Protein AF-A0A2K3LT61-F1 (afdb_monomer)

pLDDT: mean 87.99, std 15.39, range [40.56, 98.75]

InterPro domains:
  IPR016024 Armadillo-type fold [SSF48371] (58-199)
  IPR055444 ECM29, ARM-like repeats domain [PF23702] (76-204)

Organism: Trifolium pratense (NCBI:txid57577)

Structure (mmCIF, N/CA/C/O backbone):
data_AF-A0A2K3LT61-F1
#
_entry.id   AF-A0A2K3LT61-F1
#
loop_
_atom_site.group_PDB
_atom_site.id
_atom_site.type_symbol
_atom_site.label_atom_id
_atom_site.label_alt_id
_atom_site.label_comp_id
_atom_site.label_asym_id
_atom_site.label_entity_id
_atom_site.label_seq_id
_atom_site.pdbx_PDB_ins_code
_atom_site.Cartn_x
_atom_site.Cartn_y
_atom_site.Cartn_z
_atom_site.occupancy
_atom_site.B_iso_or_equiv
_atom_site.auth_seq_id
_atom_site.auth_comp_id
_atom_site.auth_asym_id
_atom_site.auth_atom_id
_atom_site.pdbx_PDB_model_num
ATOM 1 N N . MET A 1 1 ? -6.945 42.338 -1.411 1.00 44.38 1 MET A N 1
ATOM 2 C CA . MET A 1 1 ? -6.435 41.664 -0.199 1.00 44.38 1 MET A CA 1
ATOM 3 C C . MET A 1 1 ? -7.646 41.280 0.636 1.00 44.38 1 MET A C 1
ATOM 5 O O . MET A 1 1 ? -8.416 42.170 0.958 1.00 44.38 1 MET A O 1
ATOM 9 N N . ALA A 1 2 ? -7.904 39.983 0.840 1.00 51.59 2 ALA A N 1
ATOM 10 C CA . ALA A 1 2 ? -9.167 39.480 1.410 1.00 51.59 2 ALA A CA 1
ATOM 11 C C . ALA A 1 2 ? -8.974 38.384 2.479 1.00 51.59 2 ALA A C 1
ATOM 13 O O . ALA A 1 2 ? -9.927 37.701 2.835 1.00 51.59 2 ALA A O 1
ATOM 14 N N . LEU A 1 3 ? -7.747 38.189 2.976 1.00 48.84 3 LEU A N 1
ATOM 15 C CA . LEU A 1 3 ? -7.416 37.091 3.897 1.00 48.84 3 LEU A CA 1
ATOM 16 C C . LEU A 1 3 ? -6.796 37.549 5.227 1.00 48.84 3 LEU A C 1
ATOM 18 O O . LEU A 1 3 ? -6.515 36.715 6.076 1.00 48.84 3 LEU A O 1
ATOM 22 N N . GLU A 1 4 ? -6.656 38.854 5.469 1.00 50.59 4 GLU A N 1
ATOM 23 C CA . GLU A 1 4 ? -6.117 39.386 6.737 1.00 50.59 4 GLU A CA 1
ATOM 24 C C . GLU A 1 4 ? -7.094 39.265 7.928 1.00 50.59 4 GLU A C 1
ATOM 26 O O . GLU A 1 4 ? -6.711 39.528 9.062 1.00 50.59 4 GLU A O 1
ATOM 31 N N . GLY A 1 5 ? -8.341 38.829 7.701 1.00 44.41 5 GLY A N 1
ATOM 32 C CA . GLY A 1 5 ? -9.350 38.620 8.753 1.00 44.41 5 GLY A CA 1
ATOM 33 C C . GLY A 1 5 ? -9.437 37.195 9.313 1.00 44.41 5 GLY A C 1
ATOM 34 O O . GLY A 1 5 ? -10.150 36.968 10.288 1.00 44.41 5 GLY A O 1
ATOM 35 N N . LEU A 1 6 ? -8.738 36.224 8.719 1.00 44.78 6 LEU A N 1
ATOM 36 C CA . LEU A 1 6 ? -8.686 34.852 9.224 1.00 44.78 6 LEU A CA 1
ATOM 37 C C . LEU A 1 6 ? -7.362 34.696 9.958 1.00 44.78 6 LEU A C 1
ATOM 39 O O . LEU A 1 6 ? -6.334 34.492 9.321 1.00 44.78 6 LEU A O 1
ATOM 43 N N . GLY A 1 7 ? -7.382 34.839 11.283 1.00 46.03 7 GLY A N 1
ATOM 44 C CA . GLY A 1 7 ? -6.226 34.697 12.170 1.00 46.03 7 GLY A CA 1
ATOM 45 C C . GLY A 1 7 ? -5.611 33.292 12.174 1.00 46.03 7 GLY A C 1
ATOM 46 O O . GLY A 1 7 ? -5.529 32.657 13.215 1.00 46.03 7 GLY A O 1
ATOM 47 N N . LEU A 1 8 ? -5.136 32.818 11.024 1.00 45.56 8 LEU A N 1
ATOM 48 C CA . LEU A 1 8 ? -4.237 31.681 10.863 1.00 45.56 8 LEU A CA 1
ATOM 49 C C . LEU A 1 8 ? -2.793 32.179 10.998 1.00 45.56 8 LEU A C 1
ATOM 51 O O . LEU A 1 8 ? -1.927 31.936 10.160 1.00 45.56 8 LEU A O 1
ATOM 55 N N . LEU A 1 9 ? -2.536 32.926 12.071 1.00 40.56 9 LEU A N 1
ATOM 56 C CA . LEU A 1 9 ? -1.184 33.110 12.566 1.00 40.56 9 LEU A CA 1
ATOM 57 C C . LEU A 1 9 ? -0.788 31.788 13.214 1.00 40.56 9 LEU A C 1
ATOM 59 O O . LEU A 1 9 ? -1.369 31.401 14.221 1.00 40.56 9 LEU A O 1
ATOM 63 N N . LYS A 1 10 ? 0.163 31.102 12.569 1.00 49.91 10 LYS A N 1
ATOM 64 C CA . LYS A 1 10 ? 1.055 30.075 13.124 1.00 49.91 10 LYS A CA 1
ATOM 65 C C . LYS A 1 10 ? 0.695 29.634 14.548 1.00 49.91 10 LYS A C 1
ATOM 67 O O . LYS A 1 10 ? 1.107 30.271 15.513 1.00 49.91 10 LYS A O 1
ATOM 72 N N . SER A 1 11 ? 0.045 28.483 14.672 1.00 40.94 11 SER A N 1
ATOM 73 C CA . SER A 1 11 ? 0.201 27.671 15.871 1.00 40.94 11 SER A CA 1
ATOM 74 C C . SER A 1 11 ? 0.720 26.295 15.473 1.00 40.94 11 SER A C 1
ATOM 76 O O . SER A 1 11 ? -0.043 25.348 15.308 1.00 40.94 11 SER A O 1
ATOM 78 N N . GLU A 1 12 ? 2.044 26.174 15.406 1.00 46.91 12 GLU A N 1
ATOM 79 C CA . GLU A 1 12 ? 2.739 24.951 15.835 1.00 46.91 12 GLU A CA 1
ATOM 80 C C . GLU A 1 12 ? 2.591 24.795 17.363 1.00 46.91 12 GLU A C 1
ATOM 82 O O . GLU A 1 12 ? 3.556 24.612 18.094 1.00 46.91 12 GLU A O 1
ATOM 87 N N . ASN A 1 13 ? 1.363 24.915 17.868 1.00 44.66 13 ASN A N 1
ATOM 88 C CA . ASN A 1 13 ? 1.050 24.540 19.229 1.00 44.66 13 ASN A CA 1
ATOM 89 C C . ASN A 1 13 ? 0.635 23.079 19.141 1.00 44.66 13 ASN A C 1
ATOM 91 O O . ASN A 1 13 ? -0.440 22.768 18.624 1.00 44.66 13 ASN A O 1
ATOM 95 N N . GLN A 1 14 ? 1.487 22.184 19.638 1.00 46.12 14 GLN A N 1
ATOM 96 C CA . GLN A 1 14 ? 0.993 20.941 20.215 1.00 46.12 14 GLN A CA 1
ATOM 97 C C . GLN A 1 14 ? -0.135 21.329 21.174 1.00 46.12 14 GLN A C 1
ATOM 99 O O . GLN A 1 14 ? 0.093 21.975 22.195 1.00 46.12 14 GLN A O 1
ATOM 104 N N . ILE A 1 15 ? -1.374 21.030 20.789 1.00 53.94 15 ILE A N 1
ATOM 105 C CA . ILE A 1 15 ? -2.507 21.127 21.699 1.00 53.94 15 ILE A CA 1
ATOM 106 C C . ILE A 1 15 ? -2.353 19.930 22.632 1.00 53.94 15 ILE A C 1
ATOM 108 O O . ILE A 1 15 ? -2.804 18.828 22.313 1.00 53.94 15 ILE A O 1
ATOM 112 N N . ASP A 1 16 ? -1.655 20.137 23.748 1.00 49.25 16 ASP A N 1
ATOM 113 C CA . ASP A 1 16 ? -1.600 19.163 24.834 1.00 49.25 16 ASP A CA 1
ATOM 114 C C . ASP A 1 16 ? -3.036 18.782 25.224 1.00 49.25 16 ASP A C 1
ATOM 116 O O . ASP A 1 16 ? -3.861 19.636 25.557 1.00 49.25 16 ASP A O 1
ATOM 120 N N . GLY A 1 17 ? -3.353 17.488 25.127 1.00 60.50 17 GLY A N 1
ATOM 121 C CA . GLY A 1 17 ? -4.669 16.940 25.467 1.00 60.50 17 GLY A CA 1
ATOM 122 C C . GLY A 1 17 ? -5.636 16.700 24.300 1.00 60.50 17 GLY A C 1
ATOM 123 O O . GLY A 1 17 ? -6.776 16.302 24.553 1.00 60.50 17 GLY A O 1
ATOM 124 N N . LEU A 1 18 ? -5.232 16.882 23.034 1.00 70.00 18 LEU A N 1
ATOM 125 C CA . LEU A 1 18 ? -6.067 16.458 21.904 1.00 70.00 18 LEU A CA 1
ATOM 126 C C . LEU A 1 18 ? -6.125 14.920 21.829 1.00 70.00 18 LEU A C 1
ATOM 128 O O . LEU A 1 18 ? -5.197 14.266 21.362 1.00 70.00 18 LEU A O 1
ATOM 132 N N . LYS A 1 19 ? -7.232 14.334 22.293 1.00 86.50 19 LYS A N 1
ATOM 133 C CA . LYS A 1 19 ? -7.463 12.889 22.220 1.00 86.50 19 LYS A CA 1
ATOM 134 C C . LYS A 1 19 ? -8.104 12.527 20.883 1.00 86.50 19 LYS A C 1
ATOM 136 O O . LYS A 1 19 ? -9.272 12.847 20.655 1.00 86.50 19 LYS A O 1
ATOM 141 N N . TYR A 1 20 ? -7.357 11.845 20.018 1.00 91.62 20 TYR A N 1
ATOM 142 C CA . TYR A 1 20 ? -7.921 11.296 18.789 1.00 91.62 20 TYR A CA 1
ATOM 143 C C . TYR A 1 20 ? -8.895 10.147 19.107 1.00 91.62 20 TYR A C 1
ATOM 145 O O . TYR A 1 20 ? -8.695 9.407 20.078 1.00 91.62 20 TYR A O 1
ATOM 153 N N . PRO A 1 21 ? -9.988 10.007 18.336 1.00 94.06 21 PRO A N 1
ATOM 154 C CA . PRO A 1 21 ? -10.860 8.843 18.438 1.00 94.06 21 PRO A CA 1
ATOM 155 C C . PRO A 1 21 ? -10.124 7.575 17.984 1.00 94.06 21 PRO A C 1
ATOM 157 O O . PRO A 1 21 ? -9.129 7.647 17.263 1.00 94.06 21 PRO A O 1
ATOM 160 N N . LYS A 1 22 ? -10.650 6.404 18.366 1.00 93.88 22 LYS A N 1
ATOM 161 C CA . LYS A 1 22 ? -10.153 5.123 17.850 1.00 93.88 22 LYS A CA 1
ATOM 162 C C . LYS A 1 22 ? -10.267 5.083 16.325 1.00 93.88 22 LYS A C 1
ATOM 164 O O . LYS A 1 22 ? -11.315 5.440 15.777 1.00 93.88 22 LYS A O 1
ATOM 169 N N . LEU A 1 23 ? -9.237 4.572 15.660 1.00 96.06 23 LEU A N 1
ATOM 170 C CA . LEU A 1 23 ? -9.182 4.356 14.219 1.00 96.06 23 LEU A CA 1
ATOM 171 C C . LEU A 1 23 ? -10.392 3.544 13.748 1.00 96.06 23 LEU A C 1
ATOM 173 O O . LEU A 1 23 ? -11.094 3.977 12.836 1.00 96.06 23 LEU A O 1
ATOM 177 N N . GLY A 1 24 ? -10.682 2.426 14.421 1.00 95.75 24 GLY A N 1
ATOM 178 C CA . GLY A 1 24 ? -11.812 1.554 14.089 1.00 95.75 24 GLY A CA 1
ATOM 179 C C . GLY A 1 24 ? -13.155 2.285 14.097 1.00 95.75 24 GLY A C 1
ATOM 180 O O . GLY A 1 24 ? -13.917 2.183 13.144 1.00 95.75 24 GLY A O 1
ATOM 181 N N . MET A 1 25 ? -13.406 3.133 15.102 1.00 96.06 25 MET A N 1
ATOM 182 C CA . MET A 1 25 ? -14.649 3.914 15.172 1.00 96.06 25 MET A CA 1
ATOM 183 C C . MET A 1 25 ? -14.802 4.890 14.001 1.00 96.06 25 MET A C 1
ATOM 185 O O . MET A 1 25 ? -15.909 5.092 13.497 1.00 96.06 25 MET A O 1
ATOM 189 N N . MET A 1 26 ? -13.704 5.519 13.578 1.00 97.75 26 MET A N 1
ATOM 190 C CA . MET A 1 26 ? -13.730 6.471 12.469 1.00 97.75 26 MET A CA 1
ATOM 191 C C . MET A 1 26 ? -13.873 5.769 11.122 1.00 97.75 26 MET A C 1
ATOM 193 O O . MET A 1 26 ? -14.630 6.238 10.274 1.00 97.75 26 MET A O 1
ATOM 197 N N . LEU A 1 27 ? -13.203 4.630 10.942 1.00 97.50 27 LEU A N 1
ATOM 198 C CA . LEU A 1 27 ? -13.367 3.788 9.760 1.00 97.50 27 LEU A CA 1
ATOM 199 C C . LEU A 1 27 ? -14.794 3.250 9.661 1.00 97.50 27 LEU A C 1
ATOM 201 O O . LEU A 1 27 ? -15.407 3.393 8.610 1.00 97.50 27 LEU A O 1
ATOM 205 N N . ASP A 1 28 ? -15.366 2.742 10.753 1.00 96.75 28 ASP A N 1
ATOM 206 C CA . ASP A 1 28 ? -16.759 2.286 10.799 1.00 96.75 28 ASP A CA 1
ATOM 207 C C . ASP A 1 28 ? -17.730 3.396 10.398 1.00 96.75 28 ASP A C 1
ATOM 209 O O . ASP A 1 28 ? -18.682 3.166 9.648 1.00 96.75 28 ASP A O 1
ATOM 213 N N . TYR A 1 29 ? -17.498 4.619 10.880 1.00 97.25 29 TYR A N 1
ATOM 214 C CA . TYR A 1 29 ? -18.300 5.768 10.485 1.00 97.25 29 TYR A CA 1
ATOM 215 C C . TYR A 1 29 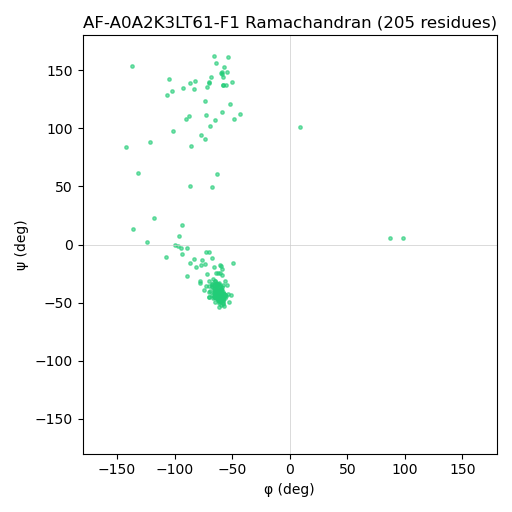? -18.205 6.024 8.975 1.00 97.25 29 TYR A C 1
ATOM 217 O O . TYR A 1 29 ? -19.239 6.155 8.321 1.00 97.25 29 TYR A O 1
ATOM 225 N N . ILE A 1 30 ? -16.992 6.055 8.416 1.00 95.94 30 ILE A N 1
ATOM 226 C CA . ILE A 1 30 ? -16.755 6.282 6.982 1.00 95.94 30 ILE A CA 1
ATOM 227 C C . ILE A 1 30 ? -17.397 5.172 6.139 1.00 95.94 30 ILE A C 1
ATOM 229 O O . ILE A 1 30 ? -18.112 5.469 5.182 1.00 95.94 30 ILE A O 1
ATOM 233 N N . LEU A 1 31 ? -17.210 3.908 6.519 1.00 94.19 31 LEU A N 1
ATOM 234 C CA . LEU A 1 31 ? -17.769 2.751 5.821 1.00 94.19 31 LEU A CA 1
ATOM 235 C C . LEU A 1 31 ? -19.296 2.731 5.846 1.00 94.19 31 LEU A C 1
ATOM 237 O O . LEU A 1 31 ? -19.918 2.346 4.861 1.00 94.19 31 LEU A O 1
ATOM 241 N N . ARG A 1 32 ? -19.927 3.198 6.930 1.00 95.44 32 ARG A N 1
ATOM 242 C CA . ARG A 1 32 ? -21.388 3.376 6.965 1.00 95.44 32 ARG A CA 1
ATOM 243 C C . ARG A 1 32 ? -21.872 4.422 5.964 1.00 95.44 32 ARG A C 1
ATOM 245 O O . ARG A 1 32 ? -22.976 4.279 5.450 1.00 95.44 32 ARG A O 1
ATOM 252 N N . GLN A 1 33 ? -21.075 5.460 5.695 1.00 93.31 33 GLN A N 1
ATOM 253 C CA . GLN A 1 33 ? -21.413 6.466 4.682 1.00 93.31 33 GLN A CA 1
ATOM 254 C C . GLN A 1 33 ? -21.137 5.970 3.260 1.00 93.31 33 GLN A C 1
ATOM 256 O O . GLN A 1 33 ? -21.855 6.341 2.334 1.00 93.31 33 GLN A O 1
ATOM 261 N N . GLN A 1 34 ? -20.104 5.144 3.078 1.00 92.88 34 GLN A N 1
ATOM 262 C CA . GLN A 1 34 ? -19.716 4.617 1.773 1.00 92.88 34 GLN A CA 1
ATOM 263 C C . GLN A 1 34 ? -19.244 3.154 1.865 1.00 92.88 34 GLN A C 1
ATOM 265 O O . GLN A 1 34 ? -18.040 2.890 1.909 1.00 92.88 34 GLN A O 1
ATOM 270 N N . PRO A 1 35 ? -20.177 2.183 1.839 1.00 91.00 35 PRO A N 1
ATOM 271 C CA . PRO A 1 35 ? -19.849 0.761 1.974 1.00 91.00 35 PRO A CA 1
ATOM 272 C C . PRO A 1 35 ? -18.993 0.202 0.831 1.00 91.00 35 PRO A C 1
ATOM 274 O O . PRO A 1 35 ? -18.257 -0.761 1.029 1.00 91.00 35 PRO A O 1
ATOM 277 N N . LYS A 1 36 ? -19.048 0.832 -0.352 1.00 89.12 36 LYS A N 1
ATOM 278 C CA . LYS A 1 36 ? -18.293 0.424 -1.550 1.00 89.12 36 LYS A CA 1
ATOM 279 C C . LYS A 1 36 ? -16.775 0.451 -1.365 1.00 89.12 36 LYS A C 1
ATOM 281 O O . LYS A 1 36 ? -16.068 -0.192 -2.122 1.00 89.12 36 LYS A O 1
ATOM 286 N N . LEU A 1 37 ? -16.269 1.144 -0.341 1.00 86.12 37 LEU A N 1
ATOM 287 C CA . LEU A 1 37 ? -14.846 1.118 0.018 1.00 86.12 37 LEU A CA 1
ATOM 288 C C . LEU A 1 37 ? -14.324 -0.291 0.354 1.00 86.12 37 LEU A C 1
ATOM 290 O O . LEU A 1 37 ? -13.117 -0.505 0.317 1.00 86.12 37 LEU A O 1
ATOM 294 N N . LEU A 1 38 ? -15.205 -1.234 0.708 1.00 81.31 38 LEU A N 1
ATOM 295 C CA . LEU A 1 38 ? -14.833 -2.626 0.985 1.00 81.31 38 LEU A CA 1
ATOM 296 C C . LEU A 1 38 ? -14.726 -3.490 -0.278 1.00 81.31 38 LEU A C 1
ATOM 298 O O . LEU A 1 38 ? -14.231 -4.614 -0.207 1.00 81.31 38 LEU A O 1
ATOM 302 N N . GLU A 1 39 ? -15.200 -3.000 -1.422 1.00 78.44 39 GLU A N 1
ATOM 303 C CA . GLU A 1 39 ? -15.122 -3.723 -2.685 1.00 78.44 39 GLU A CA 1
ATOM 304 C C . GLU A 1 39 ? -13.687 -3.608 -3.220 1.00 78.44 39 GLU A C 1
ATOM 306 O O . GLU A 1 39 ? -13.318 -2.628 -3.862 1.00 78.44 39 GLU A O 1
ATOM 311 N N . SER A 1 40 ? -12.835 -4.596 -2.917 1.00 62.44 40 SER A N 1
ATOM 312 C CA . SER A 1 40 ? -11.476 -4.627 -3.465 1.00 62.44 40 SER A CA 1
ATOM 313 C C . SER A 1 40 ? -11.507 -5.023 -4.937 1.00 62.44 40 SER A C 1
ATOM 315 O O . SER A 1 40 ? -11.983 -6.111 -5.274 1.00 62.44 40 SER A O 1
ATOM 317 N N . THR A 1 41 ? -10.946 -4.189 -5.805 1.00 62.56 41 THR A N 1
ATOM 318 C CA . THR A 1 41 ? -10.760 -4.493 -7.225 1.00 62.56 41 THR A CA 1
ATOM 319 C C . THR A 1 41 ? -9.277 -4.771 -7.494 1.00 62.56 41 THR A C 1
ATOM 321 O O . THR A 1 41 ? -8.406 -4.001 -7.106 1.00 62.56 41 THR A O 1
ATOM 324 N N . GLU A 1 42 ? -8.955 -5.900 -8.143 1.00 57.06 42 GLU A N 1
ATOM 325 C CA . GLU A 1 42 ? -7.558 -6.254 -8.488 1.00 57.06 42 GLU A CA 1
ATOM 326 C C . GLU A 1 42 ? -6.910 -5.238 -9.445 1.00 57.06 42 GLU A C 1
ATOM 328 O O . GLU A 1 42 ? -5.688 -5.087 -9.509 1.00 57.06 42 GLU A O 1
ATOM 333 N N . ILE A 1 43 ? -7.748 -4.540 -10.205 1.00 61.22 43 ILE A N 1
ATOM 334 C CA . ILE A 1 43 ? -7.378 -3.447 -11.093 1.00 61.22 43 ILE A CA 1
ATOM 335 C C . ILE A 1 43 ? -7.761 -2.169 -10.364 1.00 61.22 43 ILE A C 1
ATOM 337 O O . ILE A 1 43 ? -8.892 -2.089 -9.898 1.00 61.22 43 ILE A O 1
ATOM 341 N N . ARG A 1 44 ? -6.854 -1.179 -10.304 1.00 64.44 44 ARG A N 1
ATOM 342 C CA . ARG A 1 44 ? -7.164 0.166 -9.789 1.00 64.44 44 ARG A CA 1
ATOM 343 C C . ARG A 1 44 ? -8.524 0.595 -10.341 1.00 64.44 44 ARG A C 1
ATOM 345 O O . ARG A 1 44 ? -8.627 0.774 -11.559 1.00 64.44 44 ARG A O 1
ATOM 352 N N . ASP A 1 45 ? -9.537 0.719 -9.476 1.00 65.69 45 ASP A N 1
ATOM 353 C CA . ASP A 1 45 ? -10.842 1.231 -9.898 1.00 65.69 45 ASP A CA 1
ATOM 354 C C . ASP A 1 45 ? -10.597 2.538 -10.659 1.00 65.69 45 ASP A C 1
ATOM 356 O O . ASP A 1 45 ? -9.690 3.321 -10.333 1.00 65.69 45 ASP A O 1
ATOM 360 N N . GLN A 1 46 ? -11.338 2.733 -11.743 1.00 71.06 46 GLN A N 1
ATOM 361 C CA . GLN A 1 46 ? -11.192 3.956 -12.508 1.00 71.06 46 GLN A CA 1
ATOM 362 C C . GLN A 1 46 ? -11.684 5.143 -11.686 1.00 71.06 46 GLN A C 1
ATOM 364 O O . GLN A 1 46 ? -11.033 6.182 -11.729 1.00 71.06 46 GLN A O 1
ATOM 369 N N . ASN A 1 47 ? -12.730 4.967 -10.871 1.00 87.25 47 ASN A N 1
ATOM 370 C CA . ASN A 1 47 ? -13.428 6.088 -10.254 1.00 87.25 47 ASN A CA 1
ATOM 371 C C . ASN A 1 47 ? -13.111 6.258 -8.767 1.00 87.25 47 ASN A C 1
ATOM 373 O O . ASN A 1 47 ? -13.017 5.296 -8.004 1.00 87.25 47 ASN A O 1
ATOM 377 N N . LEU A 1 48 ? -13.009 7.511 -8.323 1.00 91.38 48 LEU A N 1
ATOM 378 C CA . LEU A 1 48 ? -12.965 7.816 -6.894 1.00 91.38 48 LEU A CA 1
ATOM 379 C C . LEU A 1 48 ? -14.375 7.854 -6.276 1.00 91.38 48 LEU A C 1
ATOM 381 O O . LEU A 1 48 ? -15.296 8.444 -6.835 1.00 91.38 48 LEU A O 1
ATOM 385 N N . LEU A 1 49 ? -14.532 7.327 -5.055 1.00 92.94 49 LEU A N 1
ATOM 386 C CA . LEU A 1 49 ? -15.790 7.433 -4.295 1.00 92.94 49 LEU A CA 1
ATOM 387 C C . LEU A 1 49 ? -15.942 8.777 -3.569 1.00 92.94 49 LEU A C 1
ATOM 389 O O . LEU A 1 49 ? -17.051 9.161 -3.196 1.00 92.94 49 LEU A O 1
ATOM 393 N N . PHE A 1 50 ? -14.833 9.491 -3.376 1.00 93.81 50 PHE A N 1
ATOM 394 C CA . PHE A 1 50 ? -14.783 10.838 -2.819 1.00 93.81 50 PHE A CA 1
ATOM 395 C C . PHE A 1 50 ? -13.803 11.704 -3.617 1.00 93.81 50 PHE A C 1
ATOM 397 O O . PHE A 1 50 ? -12.828 11.185 -4.157 1.00 93.81 50 PHE A O 1
ATOM 404 N N . PRO A 1 51 ? -13.978 13.035 -3.649 1.00 95.62 51 PRO A N 1
ATOM 405 C CA . PRO A 1 51 ? -12.983 13.927 -4.232 1.00 95.62 51 PRO A CA 1
ATOM 406 C C . PRO A 1 51 ? -11.590 13.723 -3.618 1.00 95.62 51 PRO A C 1
ATOM 408 O O . PRO A 1 51 ? -11.466 13.448 -2.423 1.00 95.62 51 PRO A O 1
ATOM 411 N N . SER A 1 52 ? -10.530 13.940 -4.404 1.00 96.69 52 SER A N 1
ATOM 412 C CA . SER A 1 52 ? -9.150 13.714 -3.937 1.00 96.69 52 SER A CA 1
ATOM 413 C C . SER A 1 52 ? -8.821 14.460 -2.637 1.00 96.69 52 SER A C 1
ATOM 415 O O . SER A 1 52 ? -8.263 13.877 -1.712 1.00 96.69 52 SER A O 1
ATOM 417 N N . ASN A 1 53 ? -9.245 15.721 -2.508 1.00 96.94 53 ASN A N 1
ATOM 418 C CA . ASN A 1 53 ? -9.006 16.516 -1.296 1.00 96.94 53 ASN A CA 1
ATOM 419 C C . ASN A 1 53 ? -9.725 15.951 -0.062 1.00 96.94 53 ASN A C 1
ATOM 421 O O . ASN A 1 53 ? -9.213 16.060 1.052 1.00 96.94 53 ASN A O 1
ATOM 425 N N . THR A 1 54 ? -10.889 15.323 -0.253 1.00 97.25 54 THR A N 1
ATOM 426 C CA . THR A 1 54 ? -11.622 14.645 0.820 1.00 97.25 54 THR A CA 1
ATOM 427 C C . THR A 1 54 ? -10.841 13.432 1.307 1.00 97.25 54 THR A C 1
ATOM 429 O O . THR A 1 54 ? -10.657 13.294 2.514 1.00 97.25 54 THR A O 1
ATOM 432 N N . TYR A 1 55 ? -10.310 12.607 0.397 1.00 97.31 55 TYR A N 1
ATOM 433 C CA . TYR A 1 55 ? -9.428 11.502 0.779 1.00 97.31 55 TYR A CA 1
ATOM 434 C C . TYR A 1 55 ? -8.159 11.989 1.478 1.00 97.31 55 TYR A C 1
ATOM 436 O O . TYR A 1 55 ? -7.810 11.451 2.520 1.00 97.31 55 TYR A O 1
ATOM 444 N N . ILE A 1 56 ? -7.485 13.023 0.963 1.00 98.50 56 ILE A N 1
ATOM 445 C CA . ILE A 1 56 ? -6.253 13.549 1.577 1.00 98.50 56 ILE A CA 1
ATOM 446 C C . ILE A 1 56 ? -6.516 13.986 3.025 1.00 98.50 56 ILE A C 1
ATOM 448 O O . ILE A 1 56 ? -5.762 13.620 3.928 1.00 98.50 56 ILE A O 1
ATOM 452 N N . ALA A 1 57 ? -7.586 14.751 3.264 1.00 98.44 57 ALA A N 1
ATOM 453 C CA . ALA A 1 57 ? -7.958 15.185 4.609 1.00 98.44 57 ALA A CA 1
ATOM 454 C C . ALA A 1 57 ? -8.320 13.995 5.514 1.00 98.44 57 ALA A C 1
ATOM 456 O O . ALA A 1 57 ? -7.866 13.924 6.657 1.00 98.44 57 ALA A O 1
ATOM 457 N N . MET A 1 58 ? -9.087 13.042 4.983 1.00 98.19 58 MET A N 1
ATOM 458 C CA . MET A 1 58 ? -9.496 11.826 5.681 1.00 98.19 58 MET A CA 1
ATOM 459 C C . MET A 1 58 ? -8.292 10.967 6.084 1.00 98.19 58 MET A C 1
ATOM 461 O O . MET A 1 58 ? -8.178 10.604 7.248 1.00 98.19 58 MET A O 1
ATOM 465 N N . ILE A 1 59 ? -7.357 10.705 5.168 1.00 98.62 59 ILE A N 1
ATOM 466 C CA . ILE A 1 59 ? -6.142 9.919 5.424 1.00 98.62 59 ILE A CA 1
ATOM 467 C C . ILE A 1 59 ? -5.272 10.604 6.474 1.00 98.62 59 ILE A C 1
ATOM 469 O O . ILE A 1 59 ? -4.848 9.952 7.423 1.00 98.62 59 ILE A O 1
ATOM 473 N N . LYS A 1 60 ? -5.043 11.919 6.362 1.00 98.44 60 LYS A N 1
ATOM 474 C CA . LYS A 1 60 ? -4.260 12.674 7.357 1.00 98.44 60 LYS A CA 1
ATOM 475 C C . LYS A 1 60 ? -4.870 12.570 8.756 1.00 98.44 60 LYS A C 1
ATOM 477 O O . LYS A 1 60 ? -4.141 12.398 9.728 1.00 98.44 60 LYS A O 1
ATOM 482 N N . PHE A 1 61 ? -6.195 12.642 8.861 1.00 98.31 61 PHE A N 1
ATOM 483 C CA . PHE A 1 61 ? -6.897 12.484 10.132 1.00 98.31 61 PHE A CA 1
ATOM 484 C C . PHE A 1 61 ? -6.843 11.041 10.666 1.00 98.31 61 PHE A C 1
ATOM 486 O O . PHE A 1 61 ? -6.547 10.832 11.841 1.00 98.31 61 PHE A O 1
ATOM 493 N N . LEU A 1 62 ? -7.074 10.040 9.813 1.00 98.38 62 LEU A N 1
ATOM 494 C CA . LEU A 1 62 ? -7.007 8.625 10.192 1.00 98.38 62 LEU A CA 1
ATOM 495 C C . LEU A 1 62 ? -5.593 8.212 10.611 1.00 98.38 62 LEU A C 1
ATOM 497 O O . LEU A 1 62 ? -5.449 7.476 11.581 1.00 98.38 62 LEU A O 1
ATOM 501 N N . MET A 1 63 ? -4.553 8.747 9.967 1.00 98.06 63 MET A N 1
ATOM 502 C CA . MET A 1 63 ? -3.163 8.552 10.390 1.00 98.06 63 MET A CA 1
ATOM 503 C C . MET A 1 63 ? -2.924 9.057 11.813 1.00 98.06 63 MET A C 1
ATOM 505 O O . MET A 1 63 ? -2.261 8.381 12.589 1.00 98.06 63 MET A O 1
ATOM 509 N N . LYS A 1 64 ? -3.518 10.192 12.199 1.00 97.06 64 LYS A N 1
ATOM 510 C CA . LYS A 1 64 ? -3.427 10.677 13.582 1.00 97.06 64 LYS A CA 1
ATOM 511 C C . LYS A 1 64 ? -4.157 9.774 14.578 1.00 97.06 64 LYS A C 1
ATOM 513 O O . LYS A 1 64 ? -3.684 9.602 15.697 1.00 97.06 64 LYS A O 1
ATOM 518 N N . CYS A 1 65 ? -5.270 9.165 14.166 1.00 95.94 65 CYS A N 1
ATOM 519 C CA . CYS A 1 65 ? -5.961 8.155 14.972 1.00 95.94 65 CYS A CA 1
ATOM 520 C C . CYS A 1 65 ? -5.100 6.889 15.133 1.00 95.94 65 CYS A C 1
ATOM 522 O O . CYS A 1 65 ? -4.957 6.389 16.244 1.00 95.94 65 CYS A O 1
ATOM 524 N N . PHE A 1 66 ? -4.481 6.417 14.045 1.00 95.81 66 PHE A N 1
ATOM 525 C CA . PHE A 1 66 ? -3.556 5.281 14.046 1.00 95.81 66 PHE A CA 1
ATOM 526 C C . PHE A 1 66 ? -2.346 5.522 14.962 1.00 95.81 66 PHE A C 1
ATOM 528 O O . PHE A 1 66 ? -2.080 4.708 15.842 1.00 95.81 66 PHE A O 1
ATOM 535 N N . GLU A 1 67 ? -1.656 6.656 14.803 1.00 93.88 67 GLU A N 1
ATOM 536 C CA . GLU A 1 67 ? -0.506 7.050 15.633 1.00 93.88 67 GLU A CA 1
ATOM 537 C C . GLU A 1 67 ? -0.891 7.123 17.121 1.00 93.88 67 GLU A C 1
ATOM 539 O O . GLU A 1 67 ? -0.196 6.572 17.972 1.00 93.88 67 GLU A O 1
ATOM 544 N N . SER A 1 68 ? -2.041 7.729 17.436 1.00 91.81 68 SER A N 1
ATOM 545 C CA . SER A 1 68 ? -2.524 7.847 18.816 1.00 91.81 68 SER A CA 1
ATOM 546 C C . SER A 1 68 ? -2.842 6.498 19.467 1.00 91.81 68 SER A C 1
ATOM 548 O O . SER A 1 68 ? -2.689 6.366 20.683 1.00 91.81 68 SER A O 1
ATOM 550 N N . GLU A 1 69 ? -3.323 5.510 18.709 1.00 90.88 69 GLU A N 1
ATOM 551 C CA . GLU A 1 69 ? -3.558 4.162 19.239 1.00 90.88 69 GLU A CA 1
ATOM 552 C C . GLU A 1 69 ? -2.265 3.355 19.364 1.00 90.88 69 GLU A C 1
ATOM 554 O O . GLU A 1 69 ? -2.140 2.579 20.309 1.00 90.88 69 GLU A O 1
ATOM 559 N N . LEU A 1 70 ? -1.286 3.584 18.487 1.00 89.12 70 LEU A N 1
ATOM 560 C CA . LEU A 1 70 ? 0.029 2.949 18.565 1.00 89.12 70 LEU A CA 1
ATOM 561 C C . LEU A 1 70 ? 0.811 3.383 19.815 1.00 89.12 70 LEU A C 1
ATOM 563 O O . LEU A 1 70 ? 1.449 2.562 20.470 1.00 89.12 70 LEU A O 1
ATOM 567 N N . GLU A 1 71 ? 0.724 4.661 20.197 1.00 86.44 71 GLU A N 1
ATOM 568 C CA . GLU A 1 71 ? 1.312 5.166 21.448 1.00 86.44 71 GLU A CA 1
ATOM 569 C C . GLU A 1 71 ? 0.719 4.480 22.693 1.00 86.44 71 GLU A C 1
ATOM 571 O O . GLU A 1 71 ? 1.364 4.375 23.743 1.00 86.44 71 GLU A O 1
ATOM 576 N N . ASN A 1 72 ? -0.504 3.957 22.578 1.00 81.38 72 ASN A N 1
ATOM 577 C CA . ASN A 1 72 ? -1.157 3.204 23.631 1.00 81.38 72 ASN A CA 1
ATOM 578 C C . ASN A 1 72 ? -0.758 1.719 23.577 1.00 81.38 72 ASN A C 1
ATOM 580 O O . ASN A 1 72 ? -1.497 0.870 23.080 1.00 81.38 72 ASN A O 1
ATOM 584 N N . LYS A 1 73 ? 0.382 1.393 24.201 1.00 67.94 73 LYS A N 1
ATOM 585 C CA . LYS A 1 73 ? 0.975 0.037 24.296 1.00 67.94 73 LYS A CA 1
ATOM 586 C C . LYS A 1 73 ? 0.030 -1.086 24.752 1.00 67.94 73 LYS A C 1
ATOM 588 O O . LYS A 1 73 ? 0.360 -2.255 24.609 1.00 67.94 73 LYS A O 1
ATOM 593 N N . SER A 1 74 ? -1.128 -0.763 25.331 1.00 66.06 74 SER A N 1
ATOM 594 C CA . SER A 1 74 ? -2.138 -1.760 25.713 1.00 66.06 74 SER A CA 1
ATOM 595 C C . SER A 1 74 ? -2.907 -2.364 24.527 1.00 66.06 74 SER A C 1
ATOM 597 O O . SER A 1 74 ? -3.550 -3.398 24.693 1.00 66.06 74 SER A O 1
ATOM 599 N N . LEU A 1 75 ? -2.858 -1.729 23.350 1.00 63.38 75 LEU A N 1
ATOM 600 C CA . LEU A 1 75 ? -3.608 -2.124 22.151 1.00 63.38 75 LEU A CA 1
ATOM 601 C C . LEU A 1 75 ? -2.737 -2.757 21.060 1.00 63.38 75 LEU A C 1
ATOM 603 O O . LEU A 1 75 ? -3.283 -3.324 20.106 1.00 63.38 75 LEU A O 1
ATOM 607 N N . GLU A 1 76 ? -1.414 -2.683 21.212 1.00 60.91 76 GLU A N 1
ATOM 608 C CA . GLU A 1 76 ? -0.439 -3.279 20.303 1.00 60.91 76 GLU A CA 1
ATOM 609 C C . GLU A 1 76 ? -0.676 -4.800 20.237 1.00 60.91 76 GLU A C 1
ATOM 611 O O . GLU A 1 76 ? -0.584 -5.510 21.237 1.00 60.91 76 GLU A O 1
ATOM 616 N N . GLY A 1 77 ? -1.095 -5.294 19.068 1.00 66.56 77 GLY A N 1
ATOM 617 C CA . GLY A 1 77 ? -1.431 -6.708 18.853 1.00 66.56 77 GLY A CA 1
ATOM 618 C C . GLY A 1 77 ? -2.872 -7.122 19.190 1.00 66.56 77 GLY A C 1
ATOM 619 O O . GLY A 1 77 ? -3.197 -8.307 19.107 1.00 66.56 77 GLY A O 1
ATOM 620 N N . SER A 1 78 ? -3.772 -6.193 19.535 1.00 84.12 78 SER A N 1
ATOM 621 C CA . SER A 1 78 ? -5.193 -6.535 19.701 1.00 84.12 78 SER A CA 1
ATOM 622 C C . SER A 1 78 ? -5.863 -6.861 18.356 1.00 84.12 78 SER A C 1
ATOM 624 O O . SER A 1 78 ? -5.638 -6.194 17.344 1.00 84.12 78 SER A O 1
ATOM 626 N N . SER A 1 79 ? -6.725 -7.885 18.333 1.00 87.19 79 SER A N 1
ATOM 627 C CA . SER A 1 79 ? -7.431 -8.309 17.109 1.00 87.19 79 SER A CA 1
ATOM 628 C C . SER A 1 79 ? -8.322 -7.207 16.519 1.00 87.19 79 SER A C 1
ATOM 630 O O . SER A 1 79 ? -8.390 -7.066 15.299 1.00 87.19 79 SER A O 1
ATOM 632 N N . GLU A 1 80 ? -8.944 -6.383 17.369 1.00 90.19 80 GLU A N 1
ATOM 633 C CA . GLU A 1 80 ? -9.761 -5.231 16.956 1.00 90.19 80 GLU A CA 1
ATOM 634 C C . GLU A 1 80 ? -8.917 -4.172 16.226 1.00 90.19 80 GLU A C 1
ATOM 636 O O . GLU A 1 80 ? -9.304 -3.684 15.158 1.00 90.19 80 GLU A O 1
ATOM 641 N N . PHE A 1 81 ? -7.731 -3.854 16.755 1.00 91.94 81 PHE A N 1
ATOM 642 C CA . PHE A 1 81 ? -6.829 -2.888 16.131 1.00 91.94 81 PHE A CA 1
ATOM 643 C C . PHE A 1 81 ? -6.281 -3.412 14.799 1.00 91.94 81 PHE A C 1
ATOM 645 O O . PHE A 1 81 ? -6.335 -2.705 13.796 1.00 91.94 81 PHE A O 1
ATOM 652 N N . MET A 1 82 ? -5.868 -4.684 14.737 1.00 93.50 82 MET A N 1
ATOM 653 C CA . MET A 1 82 ? -5.432 -5.318 13.483 1.00 93.50 82 MET A CA 1
ATOM 654 C C . MET A 1 82 ? -6.538 -5.330 12.414 1.00 93.50 82 MET A C 1
ATOM 656 O O . MET A 1 82 ? -6.269 -5.100 11.234 1.00 93.50 82 MET A O 1
ATOM 660 N N . SER A 1 83 ? -7.798 -5.551 12.803 1.00 94.06 83 SER A N 1
ATOM 661 C CA . SER A 1 83 ? -8.947 -5.447 11.889 1.00 94.06 83 SER A CA 1
ATOM 662 C C . SER A 1 83 ? -9.146 -4.017 11.374 1.00 94.06 83 SER A C 1
ATOM 664 O O . SER A 1 83 ? -9.415 -3.803 10.189 1.00 94.06 83 SER A O 1
ATOM 666 N N . SER A 1 84 ? -8.973 -3.025 12.250 1.00 95.94 84 SER A N 1
ATOM 667 C CA . SER A 1 84 ? -9.045 -1.605 11.884 1.00 95.94 84 SER A CA 1
ATOM 668 C C . SER A 1 84 ? -7.935 -1.229 10.901 1.00 95.94 84 SER A C 1
ATOM 670 O O . SER A 1 84 ? -8.184 -0.544 9.916 1.00 95.94 84 SER A O 1
ATOM 672 N N . VAL A 1 85 ? -6.724 -1.747 11.104 1.00 96.19 85 VAL A N 1
ATOM 673 C CA . VAL A 1 85 ? -5.577 -1.534 10.211 1.00 96.19 85 VAL A CA 1
ATOM 674 C C . VAL A 1 85 ? -5.823 -2.146 8.834 1.00 96.19 85 VAL A C 1
ATOM 676 O O . VAL A 1 85 ? -5.638 -1.464 7.832 1.00 96.19 85 VAL A O 1
ATOM 679 N N . ASN A 1 86 ? -6.338 -3.378 8.764 1.00 95.06 86 ASN A N 1
ATOM 680 C CA . ASN A 1 86 ? -6.742 -3.990 7.492 1.00 95.06 86 ASN A CA 1
ATOM 681 C C . ASN A 1 86 ? -7.786 -3.143 6.753 1.00 95.06 86 ASN A C 1
ATOM 683 O O . ASN A 1 86 ? -7.689 -2.936 5.546 1.00 95.06 86 ASN A O 1
ATOM 687 N N . THR A 1 87 ? -8.765 -2.619 7.486 1.00 96.06 87 THR A N 1
ATOM 688 C CA . THR A 1 87 ? -9.797 -1.742 6.925 1.00 96.06 87 THR A CA 1
ATOM 689 C C . THR A 1 87 ? -9.204 -0.425 6.424 1.00 96.06 87 THR A C 1
ATOM 691 O O . THR A 1 87 ? -9.584 0.075 5.366 1.00 96.06 87 THR A O 1
ATOM 694 N N . PHE A 1 88 ? -8.230 0.128 7.148 1.00 97.56 88 PHE A N 1
ATOM 695 C CA . PHE A 1 88 ? -7.524 1.323 6.714 1.00 97.56 88 PHE A CA 1
ATOM 696 C C . PHE A 1 88 ? -6.710 1.069 5.440 1.00 97.56 88 PHE A C 1
ATOM 698 O O . PHE A 1 88 ? -6.732 1.899 4.535 1.00 97.56 88 PHE A O 1
ATOM 705 N N . CYS A 1 89 ? -6.062 -0.095 5.322 1.00 96.31 89 CYS A N 1
ATOM 706 C CA . CYS A 1 89 ? -5.370 -0.506 4.102 1.00 96.31 89 CYS A CA 1
ATOM 707 C C . CYS A 1 89 ? -6.305 -0.522 2.886 1.00 96.31 89 CYS A C 1
ATOM 709 O O . CYS A 1 89 ? -5.922 0.020 1.855 1.00 96.31 89 CYS A O 1
ATOM 711 N N . LEU A 1 90 ? -7.537 -1.029 3.014 1.00 94.44 90 LEU A N 1
ATOM 712 C CA . LEU A 1 90 ? -8.524 -0.999 1.921 1.00 94.44 90 LEU A CA 1
ATOM 713 C C . LEU A 1 90 ? -8.870 0.435 1.486 1.00 94.44 90 LEU A C 1
ATOM 715 O O . LEU A 1 90 ? -8.962 0.728 0.295 1.00 94.44 90 LEU A O 1
ATOM 719 N N . LEU A 1 91 ? -9.011 1.356 2.444 1.00 95.62 91 LEU A N 1
ATOM 720 C CA . LEU A 1 91 ? -9.259 2.770 2.150 1.00 95.62 91 LEU A CA 1
ATOM 721 C C . LEU A 1 91 ? -8.078 3.414 1.411 1.00 95.62 91 LEU A C 1
ATOM 723 O O . LEU A 1 91 ? -8.297 4.167 0.462 1.00 95.62 91 LEU A O 1
ATOM 727 N N . LEU A 1 92 ? -6.845 3.113 1.835 1.00 96.25 92 LEU A N 1
ATOM 728 C CA . LEU A 1 92 ? -5.613 3.603 1.207 1.00 96.25 92 LEU A CA 1
ATOM 729 C C . LEU A 1 92 ? -5.397 3.015 -0.195 1.00 96.25 92 LEU A C 1
ATOM 731 O O . LEU A 1 92 ? -4.908 3.699 -1.091 1.00 96.25 92 LEU A O 1
ATOM 735 N N . GLU A 1 93 ? -5.766 1.752 -0.394 1.00 93.94 93 GLU A N 1
ATOM 736 C CA . GLU A 1 93 ? -5.761 1.091 -1.699 1.00 93.94 93 GLU A CA 1
ATOM 737 C C . GLU A 1 93 ? -6.718 1.797 -2.660 1.00 93.94 93 GLU A C 1
ATOM 739 O O . GLU A 1 93 ? -6.315 2.218 -3.745 1.00 93.94 93 GLU A O 1
ATOM 744 N N . HIS A 1 94 ? -7.960 2.021 -2.226 1.00 93.81 94 HIS A N 1
ATOM 745 C CA . HIS A 1 94 ? -8.949 2.731 -3.027 1.00 93.81 94 HIS A CA 1
ATOM 746 C C . HIS A 1 94 ? -8.525 4.178 -3.320 1.00 93.81 94 HIS A C 1
ATOM 748 O O . HIS A 1 94 ? -8.769 4.712 -4.401 1.00 93.81 94 HIS A O 1
ATOM 754 N N . SER A 1 95 ? -7.896 4.881 -2.381 1.00 94.81 95 SER A N 1
ATOM 755 C CA . SER A 1 95 ? -7.450 6.251 -2.646 1.00 94.81 95 SER A CA 1
ATOM 756 C C . SER A 1 95 ? -6.321 6.327 -3.682 1.00 94.81 95 SER A C 1
ATOM 758 O O . SER A 1 95 ? -6.036 7.404 -4.202 1.00 94.81 95 SER A O 1
ATOM 760 N N . MET A 1 96 ? -5.719 5.191 -4.041 1.00 94.81 96 MET A N 1
ATOM 761 C CA . MET A 1 96 ? -4.785 5.060 -5.155 1.00 94.81 96 MET A CA 1
ATOM 762 C C . MET A 1 96 ? -5.442 4.627 -6.476 1.00 94.81 96 MET A C 1
ATOM 764 O O . MET A 1 96 ? -4.729 4.233 -7.398 1.00 94.81 96 MET A O 1
ATOM 768 N N . SER A 1 97 ? -6.767 4.733 -6.625 1.00 92.25 97 SER A N 1
ATOM 769 C CA . SER A 1 97 ? -7.502 4.560 -7.895 1.00 92.25 97 SER A CA 1
ATOM 770 C C . SER A 1 97 ? -6.985 5.448 -9.034 1.00 92.25 97 SER A C 1
ATOM 772 O O . SER A 1 97 ? -6.284 6.428 -8.802 1.00 92.25 97 SER A O 1
ATOM 774 N N . PHE A 1 98 ? -7.296 5.119 -10.292 1.00 89.31 98 PHE A N 1
ATOM 775 C CA . PHE A 1 98 ? -6.714 5.809 -11.457 1.00 89.31 98 PHE A CA 1
ATOM 776 C C . PHE A 1 98 ? -7.003 7.321 -11.496 1.00 89.31 98 PHE A C 1
ATOM 778 O O . PHE A 1 98 ? -6.091 8.094 -11.785 1.00 89.31 98 PHE A O 1
ATOM 785 N N . GLU A 1 99 ? -8.227 7.739 -11.154 1.00 90.38 99 GLU A N 1
ATOM 786 C CA . GLU A 1 99 ? -8.644 9.150 -11.050 1.00 90.38 99 GLU A CA 1
ATOM 787 C C . GLU A 1 99 ? -8.028 9.925 -9.870 1.00 90.38 99 GLU A C 1
ATOM 789 O O . GLU A 1 99 ? -8.226 11.138 -9.752 1.00 90.38 99 GLU A O 1
ATOM 794 N N . GLY A 1 100 ? -7.293 9.252 -8.981 1.00 92.44 100 GLY A N 1
ATOM 795 C CA . GLY A 1 100 ? -6.594 9.897 -7.879 1.00 92.44 100 GLY A CA 1
ATOM 796 C C . GLY A 1 100 ? -5.607 10.958 -8.359 1.00 92.44 100 GLY A C 1
ATOM 797 O O . GLY A 1 100 ? -4.860 10.777 -9.326 1.00 92.44 100 GLY A O 1
ATOM 798 N N . SER A 1 101 ? -5.590 12.099 -7.668 1.00 96.69 101 SER A N 1
ATOM 799 C CA . SER A 1 101 ? -4.558 13.102 -7.907 1.00 96.69 101 SER A CA 1
ATOM 800 C C . SER A 1 101 ? -3.179 12.552 -7.529 1.00 96.69 101 SER A C 1
ATOM 802 O O . SER A 1 101 ? -3.044 11.678 -6.671 1.00 96.69 101 SER A O 1
ATOM 804 N N . VAL A 1 102 ? -2.124 13.115 -8.124 1.00 97.62 102 VAL A N 1
ATOM 805 C CA . VAL A 1 102 ? -0.742 12.763 -7.759 1.00 97.62 102 VAL A CA 1
ATOM 806 C C . VAL A 1 102 ? -0.502 12.959 -6.257 1.00 97.62 102 VAL A C 1
ATOM 808 O O . VAL A 1 102 ? 0.034 12.070 -5.604 1.00 97.62 102 VAL A O 1
ATOM 811 N N . GLU A 1 103 ? -0.970 14.076 -5.688 1.00 98.38 103 GLU A N 1
ATOM 812 C CA . GLU A 1 103 ? -0.872 14.339 -4.245 1.00 98.38 103 GLU A CA 1
ATOM 813 C C . GLU A 1 103 ? -1.594 13.269 -3.415 1.00 98.38 103 GLU A C 1
ATOM 815 O O . GLU A 1 103 ? -1.093 12.852 -2.366 1.00 98.38 103 GLU A O 1
ATOM 820 N N . LEU A 1 104 ? -2.751 12.791 -3.885 1.00 98.31 104 LEU A N 1
ATOM 821 C CA . LEU A 1 104 ? -3.483 11.739 -3.200 1.00 98.31 104 LEU A CA 1
ATOM 822 C C . LEU A 1 104 ? -2.708 10.420 -3.216 1.00 98.31 104 LEU A C 1
ATOM 824 O O . LEU A 1 104 ? -2.589 9.783 -2.169 1.00 98.31 104 LEU A O 1
ATOM 828 N N . HIS A 1 105 ? -2.142 10.025 -4.357 1.00 98.00 105 HIS A N 1
ATOM 829 C CA . HIS A 1 105 ? -1.338 8.804 -4.448 1.00 98.00 105 HIS A CA 1
ATOM 830 C C . HIS A 1 105 ? -0.114 8.860 -3.539 1.00 98.00 105 HIS A C 1
ATOM 832 O O . HIS A 1 105 ? 0.154 7.905 -2.817 1.00 98.00 105 HIS A O 1
ATOM 838 N N . VAL A 1 106 ? 0.593 9.993 -3.513 1.00 98.56 106 VAL A N 1
ATOM 839 C CA . VAL A 1 106 ? 1.732 10.204 -2.608 1.00 98.56 106 VAL A CA 1
ATOM 840 C C . VAL A 1 106 ? 1.302 10.103 -1.149 1.00 98.56 106 VAL A C 1
ATOM 842 O O . VAL A 1 106 ? 1.924 9.379 -0.374 1.00 98.56 106 VAL A O 1
ATOM 845 N N . THR A 1 107 ? 0.219 10.789 -0.776 1.00 98.75 107 THR A N 1
ATOM 846 C CA . THR A 1 107 ? -0.314 10.767 0.595 1.00 98.75 107 THR A CA 1
ATOM 847 C C . THR A 1 107 ? -0.680 9.345 1.019 1.00 98.75 107 THR A C 1
ATOM 849 O O . THR A 1 107 ? -0.328 8.915 2.115 1.00 98.75 107 THR A O 1
ATOM 852 N N . SER A 1 108 ? -1.343 8.604 0.133 1.00 98.31 108 SER A N 1
ATOM 853 C CA . SER A 1 108 ? -1.820 7.245 0.393 1.00 98.31 108 SER A CA 1
ATOM 854 C C . SER A 1 108 ? -0.671 6.242 0.482 1.00 98.31 108 SER A C 1
ATOM 856 O O . SER A 1 108 ? -0.625 5.450 1.418 1.00 98.31 108 SER A O 1
ATOM 858 N N . ALA A 1 109 ? 0.294 6.309 -0.441 1.00 98.56 109 ALA A N 1
ATOM 859 C CA . ALA A 1 109 ? 1.452 5.420 -0.457 1.00 98.56 109 ALA A CA 1
ATOM 860 C C . ALA A 1 109 ? 2.359 5.637 0.764 1.00 98.56 109 ALA A C 1
ATOM 862 O O . ALA A 1 109 ? 2.789 4.666 1.384 1.00 98.56 109 ALA A O 1
ATOM 863 N N . LYS A 1 110 ? 2.597 6.896 1.165 1.00 98.69 110 LYS A N 1
ATOM 864 C CA . LYS A 1 110 ? 3.351 7.211 2.390 1.00 98.69 110 LYS A CA 1
ATOM 865 C C . LYS A 1 110 ? 2.621 6.733 3.642 1.00 98.69 110 LYS A C 1
ATOM 867 O O . LYS A 1 110 ? 3.247 6.119 4.499 1.00 98.69 110 LYS A O 1
ATOM 872 N N . ALA A 1 111 ? 1.311 6.973 3.741 1.00 98.69 111 ALA A N 1
ATOM 873 C CA . ALA A 1 111 ? 0.502 6.469 4.851 1.00 98.69 111 ALA A CA 1
ATOM 874 C C . ALA A 1 111 ? 0.576 4.937 4.941 1.00 98.69 111 ALA A C 1
ATOM 876 O O . ALA A 1 111 ? 0.836 4.394 6.012 1.00 98.69 111 ALA A O 1
ATOM 877 N N . LEU A 1 112 ? 0.440 4.247 3.806 1.00 98.25 112 LEU A N 1
ATOM 878 C CA . LEU A 1 112 ? 0.505 2.793 3.748 1.00 98.25 112 LEU A CA 1
ATOM 879 C C . LEU A 1 112 ? 1.881 2.252 4.153 1.00 98.25 112 LEU A C 1
ATOM 881 O O . LEU A 1 112 ? 1.954 1.280 4.901 1.00 98.25 112 LEU A O 1
ATOM 885 N N . LEU A 1 113 ? 2.965 2.905 3.723 1.00 98.44 113 LEU A N 1
ATOM 886 C CA . LEU A 1 113 ? 4.317 2.555 4.156 1.00 98.44 113 LEU A CA 1
ATOM 887 C C . LEU A 1 113 ? 4.513 2.781 5.662 1.00 98.44 113 LEU A C 1
ATOM 889 O O . LEU A 1 113 ? 5.098 1.928 6.325 1.00 98.44 113 LEU A O 1
ATOM 893 N N . ILE A 1 114 ? 4.018 3.890 6.222 1.00 98.31 114 ILE A N 1
ATOM 894 C CA . ILE A 1 114 ? 4.107 4.157 7.667 1.00 98.31 114 ILE A CA 1
ATOM 895 C C . ILE A 1 114 ? 3.367 3.069 8.449 1.00 98.31 114 ILE A C 1
ATOM 897 O O . ILE A 1 114 ? 3.918 2.530 9.407 1.00 98.31 114 ILE A O 1
ATOM 901 N N . VAL A 1 115 ? 2.154 2.704 8.025 1.00 97.88 115 VAL A N 1
ATOM 902 C CA . VAL A 1 115 ? 1.392 1.602 8.632 1.00 97.88 115 VAL A CA 1
ATOM 903 C C . VAL A 1 115 ? 2.168 0.287 8.521 1.00 97.88 115 VAL A C 1
ATOM 905 O O . VAL A 1 115 ? 2.353 -0.393 9.527 1.00 97.88 115 VAL A O 1
ATOM 908 N N . GLY A 1 116 ? 2.695 -0.042 7.338 1.00 96.62 116 GLY A N 1
ATOM 909 C CA . GLY A 1 116 ? 3.495 -1.251 7.115 1.00 96.62 116 GLY A CA 1
ATOM 910 C C . GLY A 1 116 ? 4.783 -1.303 7.931 1.00 96.62 116 GLY A C 1
ATOM 911 O O . GLY A 1 116 ? 5.165 -2.370 8.388 1.00 96.62 116 GLY A O 1
ATOM 912 N N . SER A 1 117 ? 5.424 -0.163 8.181 1.00 95.56 117 SER A N 1
ATOM 913 C CA . SER A 1 117 ? 6.656 -0.106 8.979 1.00 95.56 117 SER A CA 1
ATOM 914 C C . SER A 1 117 ? 6.405 -0.400 10.460 1.00 95.56 117 SER A C 1
ATOM 916 O O . SER A 1 117 ? 7.268 -0.963 11.126 1.00 95.56 117 SER A O 1
ATOM 918 N N . HIS A 1 118 ? 5.227 -0.036 10.977 1.00 95.12 118 HIS A N 1
ATOM 919 C CA . HIS A 1 118 ? 4.841 -0.311 12.364 1.00 95.12 118 HIS A CA 1
ATOM 920 C C . HIS A 1 118 ? 4.140 -1.664 12.530 1.00 95.12 118 HIS A C 1
ATOM 922 O O . HIS A 1 118 ? 4.195 -2.254 13.603 1.00 95.12 118 HIS A O 1
ATOM 928 N N . MET A 1 119 ? 3.471 -2.159 11.485 1.00 94.62 119 MET A N 1
ATOM 929 C CA . MET A 1 119 ? 2.714 -3.414 11.509 1.00 94.62 119 MET A CA 1
ATOM 930 C C . MET A 1 119 ? 3.049 -4.302 10.300 1.00 94.62 119 MET A C 1
ATOM 932 O O . MET A 1 119 ? 2.164 -4.609 9.491 1.00 94.62 119 MET A O 1
ATOM 936 N N . PRO A 1 120 ? 4.319 -4.730 10.161 1.00 94.50 120 PRO A N 1
ATOM 937 C CA . PRO A 1 120 ? 4.800 -5.407 8.960 1.00 94.50 120 PRO A CA 1
ATOM 938 C C . PRO A 1 120 ? 4.075 -6.723 8.693 1.00 94.50 120 PRO A C 1
ATOM 940 O O . PRO A 1 120 ? 3.689 -6.967 7.558 1.00 94.50 120 PRO A O 1
ATOM 943 N N . GLU A 1 121 ? 3.798 -7.537 9.715 1.00 93.50 121 GLU A N 1
ATOM 944 C CA . GLU A 1 121 ? 3.120 -8.833 9.546 1.00 93.50 121 GLU A CA 1
ATOM 945 C C . GLU A 1 121 ? 1.683 -8.688 9.021 1.00 93.50 121 GLU A C 1
ATOM 947 O O . GLU A 1 121 ? 1.256 -9.436 8.134 1.00 93.50 121 GLU A O 1
ATOM 952 N N . VAL A 1 122 ? 0.943 -7.698 9.538 1.00 94.19 122 VAL A N 1
ATOM 953 C 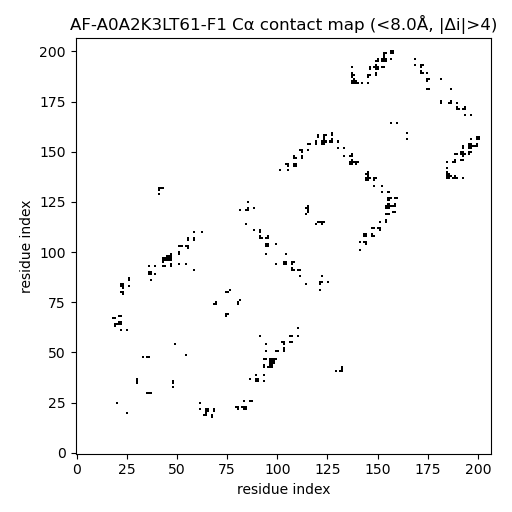CA . VAL A 1 122 ? -0.442 -7.418 9.127 1.00 94.19 122 VAL A CA 1
ATOM 954 C C . VAL A 1 122 ? -0.465 -6.967 7.672 1.00 94.19 122 VAL A C 1
ATOM 956 O O . VAL A 1 122 ? -1.218 -7.508 6.864 1.00 94.19 122 VAL A O 1
ATOM 959 N N . VAL A 1 123 ? 0.392 -6.007 7.324 1.00 96.31 123 VAL A N 1
ATOM 960 C CA . VAL A 1 123 ? 0.448 -5.445 5.972 1.00 96.31 123 VAL A CA 1
ATOM 961 C C . VAL A 1 123 ? 1.008 -6.451 4.968 1.00 96.31 123 VAL A C 1
ATOM 963 O O . VAL A 1 123 ? 0.455 -6.587 3.877 1.00 96.31 123 VAL A O 1
ATOM 966 N N . ALA A 1 124 ? 2.040 -7.213 5.329 1.00 96.56 124 ALA A N 1
ATOM 967 C CA . ALA A 1 124 ? 2.590 -8.247 4.462 1.00 96.56 124 ALA A CA 1
ATOM 968 C C . ALA A 1 124 ? 1.536 -9.305 4.122 1.00 96.56 124 ALA A C 1
ATOM 970 O O . ALA A 1 124 ? 1.331 -9.612 2.948 1.00 96.56 124 ALA A O 1
ATOM 971 N N . SER A 1 125 ? 0.800 -9.786 5.127 1.00 95.69 125 SER A N 1
ATOM 972 C CA . SER A 1 125 ? -0.288 -10.748 4.929 1.00 95.69 125 SER A CA 1
ATOM 973 C C . SER A 1 125 ? -1.425 -10.168 4.081 1.00 95.69 125 SER A C 1
ATOM 975 O O . SER A 1 125 ? -1.937 -10.851 3.196 1.00 95.69 125 SER A O 1
ATOM 977 N N . HIS A 1 126 ? -1.793 -8.900 4.307 1.00 95.00 126 HIS A N 1
ATOM 978 C CA . HIS A 1 126 ? -2.858 -8.218 3.563 1.00 95.00 126 HIS A CA 1
ATOM 979 C C . HIS A 1 126 ? -2.558 -8.122 2.061 1.00 95.00 126 HIS A C 1
ATOM 981 O O . HIS A 1 126 ? -3.432 -8.366 1.228 1.00 95.00 126 HIS A O 1
ATOM 987 N N . TYR A 1 127 ? -1.319 -7.777 1.702 1.00 95.94 127 TYR A N 1
ATOM 988 C CA . TYR A 1 127 ? -0.932 -7.514 0.314 1.00 95.94 127 TYR A CA 1
ATOM 989 C C . TYR A 1 127 ? -0.226 -8.686 -0.381 1.00 95.94 127 TYR A C 1
ATOM 991 O O . TYR A 1 127 ? 0.076 -8.575 -1.571 1.00 95.94 127 TYR A O 1
ATOM 999 N N . ALA A 1 128 ? -0.014 -9.826 0.288 1.00 95.19 128 ALA A N 1
ATOM 1000 C CA . ALA A 1 128 ? 0.610 -11.014 -0.307 1.00 95.19 128 ALA A CA 1
ATOM 1001 C C . ALA A 1 128 ? -0.103 -11.486 -1.590 1.00 95.19 128 ALA A C 1
ATOM 1003 O O . ALA A 1 128 ? 0.540 -11.911 -2.547 1.00 95.19 128 ALA A O 1
ATOM 1004 N N . LEU A 1 129 ? -1.433 -11.350 -1.645 1.00 92.44 129 LEU A N 1
ATOM 1005 C CA . LEU A 1 129 ? -2.242 -11.686 -2.824 1.00 92.44 129 LEU A CA 1
ATOM 1006 C C . LEU A 1 129 ? -2.419 -10.512 -3.806 1.00 92.44 129 LEU A C 1
ATOM 1008 O O . LEU A 1 129 ? -3.012 -10.682 -4.866 1.00 92.44 129 LEU A O 1
ATOM 1012 N N . LYS A 1 130 ? -1.890 -9.324 -3.484 1.00 93.31 130 LYS A N 1
ATOM 1013 C CA . LYS A 1 130 ? -2.041 -8.074 -4.253 1.00 93.31 130 LYS A CA 1
ATOM 1014 C C . LYS A 1 130 ? -0.708 -7.530 -4.781 1.00 93.31 130 LYS A C 1
ATOM 1016 O O . LYS A 1 130 ? -0.580 -6.348 -5.099 1.00 93.31 130 LYS A O 1
ATOM 1021 N N . VAL A 1 131 ? 0.297 -8.392 -4.930 1.00 95.38 131 VAL A N 1
ATOM 1022 C CA . VAL A 1 131 ? 1.613 -8.023 -5.485 1.00 95.38 131 VAL A CA 1
ATOM 1023 C C . VAL A 1 131 ? 1.488 -7.449 -6.902 1.00 95.38 131 VAL A C 1
ATOM 1025 O O . VAL A 1 131 ? 2.194 -6.507 -7.255 1.00 95.38 131 VAL A O 1
ATOM 1028 N N . SER A 1 132 ? 0.571 -7.973 -7.722 1.00 93.69 132 SER A N 1
ATOM 1029 C CA . SER A 1 132 ? 0.274 -7.441 -9.060 1.00 93.69 132 SER A CA 1
ATOM 1030 C C . SER A 1 132 ? -0.193 -5.984 -9.017 1.00 93.69 132 SER A C 1
ATOM 1032 O O . SER A 1 132 ? 0.302 -5.171 -9.797 1.00 93.69 132 SER A O 1
ATOM 1034 N N . TRP A 1 133 ? -1.082 -5.648 -8.081 1.00 93.56 133 TRP A N 1
ATOM 1035 C CA . TRP A 1 133 ? -1.578 -4.292 -7.862 1.00 93.56 133 TRP A CA 1
ATOM 1036 C C . TRP A 1 133 ? -0.451 -3.346 -7.418 1.00 93.56 133 TRP A C 1
ATOM 1038 O O . TRP A 1 133 ? -0.256 -2.293 -8.026 1.00 93.56 133 TRP A O 1
ATOM 1048 N N . LEU A 1 134 ? 0.384 -3.763 -6.457 1.00 95.75 134 LEU A N 1
ATOM 1049 C CA . LEU A 1 134 ? 1.551 -2.983 -6.016 1.00 95.75 134 LEU A CA 1
ATOM 1050 C C . LEU A 1 134 ? 2.529 -2.702 -7.167 1.00 95.75 134 LEU A C 1
ATOM 1052 O O . LEU A 1 134 ? 2.992 -1.573 -7.337 1.00 95.75 134 LEU A O 1
ATOM 1056 N N . LYS A 1 135 ? 2.804 -3.701 -8.015 1.00 95.56 135 LYS A N 1
ATOM 1057 C CA . LYS A 1 135 ? 3.690 -3.542 -9.180 1.00 95.56 135 LYS A CA 1
ATOM 1058 C C . LYS A 1 135 ? 3.217 -2.456 -10.148 1.00 95.56 135 LYS A C 1
ATOM 1060 O O . LYS A 1 135 ? 4.056 -1.767 -10.726 1.00 95.56 135 LYS A O 1
ATOM 1065 N N . GLN A 1 136 ? 1.908 -2.261 -10.325 1.00 93.81 136 GLN A N 1
ATOM 1066 C CA . GLN A 1 136 ? 1.390 -1.218 -11.223 1.00 93.81 136 GLN A CA 1
ATOM 1067 C C . GLN A 1 136 ? 1.850 0.183 -10.786 1.00 93.81 136 GLN A C 1
ATOM 1069 O O . GLN A 1 136 ? 2.194 1.020 -11.627 1.00 93.81 136 GLN A O 1
ATOM 1074 N N . LEU A 1 137 ? 1.933 0.420 -9.475 1.00 95.69 137 LEU A N 1
ATOM 1075 C CA . LEU A 1 137 ? 2.335 1.701 -8.893 1.00 95.69 137 LEU A CA 1
ATOM 1076 C C . LEU A 1 137 ? 3.853 1.957 -8.962 1.00 95.69 137 LEU A C 1
ATOM 1078 O O . LEU A 1 137 ? 4.277 3.105 -8.839 1.00 95.69 137 LEU A O 1
ATOM 1082 N N . LEU A 1 138 ? 4.682 0.949 -9.263 1.00 97.00 138 LEU A N 1
ATOM 1083 C CA . LEU A 1 138 ? 6.122 1.147 -9.504 1.00 97.00 138 LEU A CA 1
ATOM 1084 C C . LEU A 1 138 ? 6.410 1.983 -10.759 1.00 97.00 138 LEU A C 1
ATOM 1086 O O . LEU A 1 138 ? 7.494 2.538 -10.897 1.00 97.00 138 LEU A O 1
ATOM 1090 N N . SER A 1 139 ? 5.439 2.096 -11.666 1.00 95.94 139 SER A N 1
ATOM 1091 C CA . SER A 1 139 ? 5.525 2.937 -12.866 1.00 95.94 139 SER A CA 1
ATOM 1092 C C . SER A 1 139 ? 4.883 4.318 -12.700 1.00 95.94 139 SER A C 1
ATOM 1094 O O . SER A 1 139 ? 4.764 5.066 -13.673 1.00 95.94 139 SER A O 1
ATOM 1096 N N . HIS A 1 140 ? 4.456 4.667 -11.480 1.00 97.31 140 HIS A N 1
ATOM 1097 C CA . HIS A 1 140 ? 3.805 5.942 -11.200 1.00 97.31 140 HIS A CA 1
ATOM 1098 C C . HIS A 1 140 ? 4.713 7.125 -11.562 1.00 97.31 140 HIS A C 1
ATOM 1100 O O . HIS A 1 140 ? 5.931 7.024 -11.462 1.00 97.31 140 HIS A O 1
ATOM 1106 N N . VAL A 1 141 ? 4.137 8.255 -11.986 1.00 96.25 141 VAL A N 1
ATOM 1107 C CA . VAL A 1 141 ? 4.905 9.436 -12.435 1.00 96.25 141 VAL A CA 1
ATOM 1108 C C . VAL A 1 141 ? 5.678 10.105 -11.299 1.00 96.25 141 VAL A C 1
ATOM 1110 O O . VAL A 1 141 ? 6.797 10.578 -11.498 1.00 96.25 141 VAL A O 1
ATOM 1113 N N . ASP A 1 142 ? 5.109 10.081 -10.099 1.00 97.81 142 ASP A N 1
ATOM 1114 C CA . ASP A 1 142 ? 5.705 10.657 -8.901 1.00 97.81 142 ASP A CA 1
ATOM 1115 C C . ASP A 1 142 ? 6.709 9.706 -8.242 1.00 97.81 142 ASP A C 1
ATOM 1117 O O . ASP A 1 142 ? 6.445 8.511 -8.083 1.00 97.81 142 ASP A O 1
ATOM 1121 N N . TRP A 1 143 ? 7.866 10.257 -7.875 1.00 96.69 143 TRP A N 1
ATOM 1122 C CA . TRP A 1 143 ? 8.956 9.531 -7.231 1.00 96.69 143 TRP A CA 1
ATOM 1123 C C . TRP A 1 143 ? 8.568 8.949 -5.870 1.00 96.69 143 TRP A C 1
ATOM 1125 O O . TRP A 1 143 ? 8.829 7.770 -5.632 1.00 96.69 143 TRP A O 1
ATOM 1135 N N . ASP A 1 144 ? 7.938 9.748 -5.008 1.00 97.62 144 ASP A N 1
ATOM 1136 C CA . ASP A 1 144 ? 7.623 9.361 -3.635 1.00 97.62 144 ASP A CA 1
ATOM 1137 C C . ASP A 1 144 ? 6.648 8.183 -3.617 1.00 97.62 144 ASP A C 1
ATOM 1139 O O . ASP A 1 144 ? 6.771 7.281 -2.786 1.00 97.62 144 ASP A O 1
ATOM 1143 N N . THR A 1 145 ? 5.690 8.159 -4.552 1.00 98.31 145 THR A N 1
ATOM 1144 C CA . THR A 1 145 ? 4.803 7.002 -4.729 1.00 98.31 145 THR A CA 1
ATOM 1145 C C . THR A 1 145 ? 5.600 5.753 -5.100 1.00 98.31 145 THR A C 1
ATOM 1147 O O . THR A 1 145 ? 5.412 4.710 -4.474 1.00 98.31 145 THR A O 1
ATOM 1150 N N . ARG A 1 146 ? 6.507 5.841 -6.086 1.00 98.12 146 ARG A N 1
ATOM 1151 C CA . ARG A 1 146 ? 7.311 4.685 -6.522 1.00 98.12 146 ARG A CA 1
ATOM 1152 C C . ARG A 1 146 ? 8.173 4.140 -5.389 1.00 98.12 146 ARG A C 1
ATOM 1154 O O . ARG A 1 146 ? 8.188 2.932 -5.179 1.00 98.12 146 ARG A O 1
ATOM 1161 N N . GLU A 1 147 ? 8.874 5.014 -4.672 1.00 98.38 147 GLU A N 1
ATOM 1162 C CA . GLU A 1 147 ? 9.749 4.630 -3.562 1.00 98.38 147 GLU A CA 1
ATOM 1163 C C . GLU A 1 147 ? 8.952 4.014 -2.407 1.00 98.38 147 GLU A C 1
ATOM 1165 O O . GLU A 1 147 ? 9.304 2.938 -1.922 1.00 98.38 147 GLU A O 1
ATOM 1170 N N . SER A 1 148 ? 7.826 4.630 -2.026 1.00 98.62 148 SER A N 1
ATOM 1171 C CA . SER A 1 148 ? 6.992 4.123 -0.931 1.00 98.62 148 SER A CA 1
ATOM 1172 C C . SER A 1 148 ? 6.447 2.724 -1.231 1.00 98.62 148 SER A C 1
ATOM 1174 O O . SER A 1 148 ? 6.492 1.842 -0.375 1.00 98.62 148 SER A O 1
ATOM 1176 N N . ILE A 1 149 ? 5.979 2.495 -2.463 1.00 98.31 149 ILE A N 1
ATOM 1177 C CA . ILE A 1 149 ? 5.461 1.189 -2.888 1.00 98.31 149 ILE A CA 1
ATOM 1178 C C . ILE A 1 149 ? 6.578 0.158 -3.076 1.00 98.31 149 ILE A C 1
ATOM 1180 O O . ILE A 1 149 ? 6.392 -1.010 -2.743 1.00 98.31 149 ILE A O 1
ATOM 1184 N N . ALA A 1 150 ? 7.750 0.565 -3.564 1.00 98.56 150 ALA A N 1
ATOM 1185 C CA . ALA A 1 150 ? 8.913 -0.312 -3.644 1.00 98.56 150 ALA A CA 1
ATOM 1186 C C . ALA A 1 150 ? 9.351 -0.805 -2.255 1.00 98.56 150 ALA A C 1
ATOM 1188 O O . ALA A 1 150 ? 9.617 -1.994 -2.085 1.00 98.56 150 ALA A O 1
ATOM 1189 N N . CYS A 1 151 ? 9.370 0.084 -1.259 1.00 98.19 151 CYS A N 1
ATOM 1190 C CA . CYS A 1 151 ? 9.663 -0.274 0.128 1.00 98.19 151 CYS A CA 1
ATOM 1191 C C . CYS A 1 151 ? 8.587 -1.206 0.707 1.00 98.19 151 CYS A C 1
ATOM 1193 O O . CYS A 1 151 ? 8.901 -2.241 1.297 1.00 98.19 151 CYS A O 1
ATOM 1195 N N . LEU A 1 152 ? 7.311 -0.906 0.441 1.00 98.06 152 LEU A N 1
ATOM 1196 C CA . LEU A 1 152 ? 6.188 -1.756 0.828 1.00 98.06 152 LEU A CA 1
ATOM 1197 C C . LEU A 1 152 ? 6.275 -3.162 0.211 1.00 98.06 152 LEU A C 1
ATOM 1199 O O . LEU A 1 152 ? 5.988 -4.136 0.896 1.00 98.06 152 LEU A O 1
ATOM 1203 N N . LEU A 1 153 ? 6.715 -3.299 -1.045 1.00 97.88 153 LEU A N 1
ATOM 1204 C CA . LEU A 1 153 ? 6.970 -4.607 -1.663 1.00 97.88 153 LEU A CA 1
ATOM 1205 C C . LEU A 1 153 ? 8.066 -5.397 -0.939 1.00 97.88 153 LEU A C 1
ATOM 1207 O O . LEU A 1 153 ? 7.958 -6.619 -0.852 1.00 97.88 153 LEU A O 1
ATOM 1211 N N . GLY A 1 154 ? 9.076 -4.717 -0.389 1.00 97.19 154 GLY A N 1
ATOM 1212 C CA . GLY A 1 154 ? 10.049 -5.331 0.517 1.00 97.19 154 GLY A CA 1
ATOM 1213 C C . GLY A 1 154 ? 9.361 -5.972 1.721 1.00 97.19 154 GLY A C 1
ATOM 1214 O O . GLY A 1 154 ? 9.503 -7.175 1.926 1.00 97.19 154 GLY A O 1
ATOM 1215 N N . ILE A 1 155 ? 8.516 -5.211 2.425 1.00 96.69 155 ILE A N 1
ATOM 1216 C CA . ILE A 1 155 ? 7.721 -5.707 3.565 1.00 96.69 155 ILE A CA 1
ATOM 1217 C C . ILE A 1 155 ? 6.829 -6.880 3.140 1.00 96.69 155 ILE A C 1
ATOM 1219 O O . ILE A 1 155 ? 6.806 -7.917 3.797 1.00 96.69 155 ILE A O 1
ATOM 1223 N N . VAL A 1 156 ? 6.113 -6.758 2.021 1.00 97.06 156 VAL A N 1
ATOM 1224 C CA . VAL A 1 156 ? 5.188 -7.794 1.531 1.00 97.06 156 VAL A CA 1
ATOM 1225 C C . VAL A 1 156 ? 5.911 -9.079 1.143 1.00 97.06 156 VAL A C 1
ATOM 1227 O O . VAL A 1 156 ? 5.371 -10.164 1.352 1.00 97.06 156 VAL A O 1
ATOM 1230 N N . SER A 1 157 ? 7.156 -8.989 0.667 1.00 96.06 157 SER A N 1
ATOM 1231 C CA . SER A 1 157 ? 7.973 -10.168 0.364 1.00 96.06 157 SER A CA 1
ATOM 1232 C C . SER A 1 157 ? 8.218 -11.066 1.586 1.00 96.06 157 SER A C 1
ATOM 1234 O O . SER A 1 157 ? 8.524 -12.250 1.419 1.00 96.06 157 SER A O 1
ATOM 1236 N N . SER A 1 158 ? 8.027 -10.555 2.813 1.00 93.94 158 SER A N 1
ATOM 1237 C CA . SER A 1 158 ? 8.045 -11.338 4.060 1.00 93.94 158 SER A CA 1
ATOM 1238 C C . SER A 1 158 ? 6.985 -12.422 4.150 1.00 93.94 158 SER A C 1
ATOM 1240 O O . SER A 1 158 ? 7.279 -13.511 4.645 1.00 93.94 158 SER A O 1
ATOM 1242 N N . ALA A 1 159 ? 5.816 -12.181 3.563 1.00 95.06 159 ALA A N 1
ATOM 1243 C CA . ALA A 1 159 ? 4.708 -13.127 3.538 1.00 95.06 159 ALA A CA 1
ATOM 1244 C C . ALA A 1 159 ? 4.677 -14.005 2.272 1.00 95.06 159 ALA A C 1
ATOM 1246 O O . ALA A 1 159 ? 3.819 -14.881 2.156 1.00 95.06 159 ALA A O 1
ATOM 1247 N N . LEU A 1 160 ? 5.585 -13.790 1.312 1.00 95.06 160 LEU A N 1
ATOM 1248 C CA . LEU A 1 160 ? 5.611 -14.552 0.065 1.00 95.06 160 LEU A CA 1
ATOM 1249 C C . LEU A 1 160 ? 6.428 -15.850 0.200 1.00 95.06 160 LEU A C 1
ATOM 1251 O O . LEU A 1 160 ? 7.523 -15.842 0.770 1.00 95.06 160 LEU A O 1
ATOM 1255 N N . PRO A 1 161 ? 5.955 -16.969 -0.381 1.00 93.31 161 PRO A N 1
ATOM 1256 C CA . PRO A 1 161 ? 6.774 -18.164 -0.551 1.00 93.31 161 PRO A CA 1
ATOM 1257 C C . PRO A 1 161 ? 8.020 -17.882 -1.401 1.00 93.31 161 PRO A C 1
ATOM 1259 O O . PRO A 1 161 ? 7.959 -17.110 -2.357 1.00 93.31 161 PRO A O 1
ATOM 1262 N N . LEU A 1 162 ? 9.126 -18.583 -1.125 1.00 90.75 162 LEU A N 1
ATOM 1263 C CA . LEU A 1 162 ? 10.397 -18.400 -1.842 1.00 90.75 162 LEU A CA 1
ATOM 1264 C C . LEU A 1 162 ? 10.268 -18.451 -3.382 1.00 90.75 162 LEU A C 1
ATOM 1266 O O . LEU A 1 162 ? 10.847 -17.578 -4.030 1.00 90.75 162 LEU A O 1
ATOM 1270 N N . PRO A 1 163 ? 9.501 -19.385 -3.992 1.00 94.50 163 PRO A N 1
ATOM 1271 C CA . PRO A 1 163 ? 9.289 -19.371 -5.439 1.00 94.50 163 PRO A CA 1
ATOM 1272 C C . PRO A 1 163 ? 8.626 -18.078 -5.930 1.00 94.50 163 PRO A C 1
ATOM 1274 O O . PRO A 1 163 ? 9.106 -17.478 -6.882 1.00 94.50 163 PRO A O 1
ATOM 1277 N N . ALA A 1 164 ? 7.602 -17.585 -5.225 1.00 94.69 164 ALA A N 1
ATOM 1278 C CA . ALA A 1 164 ? 6.901 -16.356 -5.595 1.00 94.69 164 ALA A CA 1
ATOM 1279 C C . ALA A 1 164 ? 7.802 -15.113 -5.477 1.00 94.69 164 ALA A C 1
ATOM 1281 O O . ALA A 1 164 ? 7.746 -14.224 -6.324 1.00 94.69 164 ALA A O 1
ATOM 1282 N N . THR A 1 165 ? 8.672 -15.060 -4.463 1.00 94.12 165 THR A N 1
ATOM 1283 C CA . THR A 1 165 ? 9.675 -13.989 -4.328 1.00 94.12 165 THR A CA 1
ATOM 1284 C C . THR A 1 165 ? 10.714 -14.045 -5.453 1.00 94.12 165 THR A C 1
ATOM 1286 O O . THR A 1 165 ? 11.078 -13.008 -6.007 1.00 94.12 165 THR A O 1
ATOM 1289 N N . SER A 1 166 ? 11.166 -15.245 -5.830 1.00 94.25 166 SER A N 1
ATOM 1290 C CA . SER A 1 166 ? 12.089 -15.444 -6.957 1.00 94.25 166 SER A CA 1
ATOM 1291 C C . SER A 1 166 ? 11.464 -15.021 -8.291 1.00 94.25 166 SER A C 1
ATOM 1293 O O . SER A 1 166 ? 12.110 -14.334 -9.087 1.00 94.25 166 SER A O 1
ATOM 1295 N N . ASP A 1 167 ? 10.203 -15.390 -8.523 1.00 95.94 167 ASP A N 1
ATOM 1296 C CA . ASP A 1 167 ? 9.450 -15.002 -9.717 1.00 95.94 167 ASP A CA 1
ATOM 1297 C C . ASP A 1 167 ? 9.289 -13.478 -9.780 1.00 95.94 167 ASP A C 1
ATOM 1299 O O . ASP A 1 167 ? 9.577 -12.868 -10.809 1.00 95.94 167 ASP A O 1
ATOM 1303 N N . LEU A 1 168 ? 8.954 -12.839 -8.654 1.00 96.00 168 LEU A N 1
ATOM 1304 C CA . LEU A 1 168 ? 8.851 -11.383 -8.547 1.00 96.00 168 LEU A CA 1
ATOM 1305 C C . LEU A 1 168 ? 10.164 -10.672 -8.916 1.00 96.00 168 LEU A C 1
ATOM 1307 O O . LEU A 1 168 ? 10.151 -9.741 -9.722 1.00 96.00 168 LEU A O 1
ATOM 1311 N N . ILE A 1 169 ? 11.306 -11.104 -8.370 1.00 96.00 169 ILE A N 1
ATOM 1312 C CA . ILE A 1 169 ? 12.619 -10.519 -8.708 1.00 96.00 169 ILE A CA 1
ATOM 1313 C C . ILE A 1 169 ? 12.946 -10.735 -10.190 1.00 96.00 169 ILE A C 1
ATOM 1315 O O . ILE A 1 169 ? 13.451 -9.822 -10.853 1.00 96.00 169 ILE A O 1
ATOM 1319 N N . SER A 1 170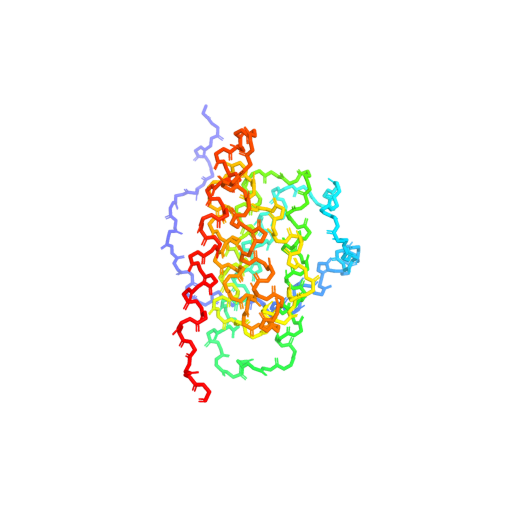 ? 12.638 -11.919 -10.724 1.00 95.81 170 SER A N 1
ATOM 1320 C CA . SER A 1 170 ? 12.877 -12.254 -12.130 1.00 95.81 170 SER A CA 1
ATOM 1321 C C . SER A 1 170 ? 12.069 -11.345 -13.055 1.00 95.81 170 SER A C 1
ATOM 1323 O O . SER A 1 170 ? 12.629 -10.743 -13.970 1.00 95.81 170 SER A O 1
ATOM 1325 N N . GLU A 1 171 ? 10.779 -11.157 -12.769 1.00 95.06 171 GLU A N 1
ATOM 1326 C CA . GLU A 1 171 ? 9.904 -10.235 -13.498 1.00 95.06 171 GLU A CA 1
ATOM 1327 C C . GLU A 1 171 ? 10.414 -8.788 -13.466 1.00 95.06 171 GLU A C 1
ATOM 1329 O O . GLU A 1 171 ? 10.460 -8.125 -14.504 1.00 95.06 171 GLU A O 1
ATOM 1334 N N . LEU A 1 172 ? 10.831 -8.294 -12.294 1.00 95.94 172 LEU A N 1
ATOM 1335 C CA . LEU A 1 172 ? 11.372 -6.938 -12.156 1.00 95.94 172 LEU A CA 1
ATOM 1336 C C . LEU A 1 172 ? 12.700 -6.774 -12.908 1.00 95.94 172 LEU A C 1
ATOM 1338 O O . LEU A 1 172 ? 12.952 -5.723 -13.495 1.00 95.94 172 LEU A O 1
ATOM 1342 N N . THR A 1 173 ? 13.532 -7.814 -12.946 1.00 95.31 173 THR A N 1
ATOM 1343 C CA . THR A 1 173 ? 14.8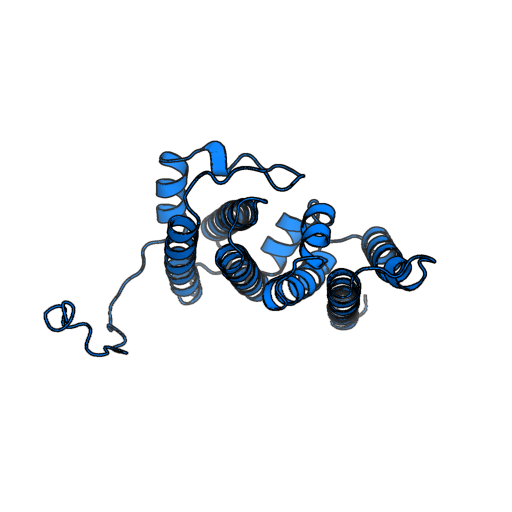15 -7.793 -13.664 1.00 95.31 173 THR A CA 1
ATOM 1344 C C . THR A 1 173 ? 14.615 -7.774 -15.181 1.00 95.31 173 THR A C 1
ATOM 1346 O O . THR A 1 173 ? 15.346 -7.082 -15.895 1.00 95.31 173 THR A O 1
ATOM 1349 N N . LEU A 1 174 ? 13.584 -8.460 -15.689 1.00 94.12 174 LEU A N 1
ATOM 1350 C CA . LEU A 1 174 ? 13.269 -8.489 -17.121 1.00 94.12 174 LEU A CA 1
ATOM 1351 C C . LEU A 1 174 ? 13.007 -7.095 -17.708 1.00 94.12 174 LEU A C 1
ATOM 1353 O O . LEU A 1 174 ? 13.276 -6.890 -18.890 1.00 94.12 174 LEU A O 1
ATOM 1357 N N . ILE A 1 175 ? 12.561 -6.118 -16.907 1.00 92.31 175 ILE A N 1
ATOM 1358 C CA . ILE A 1 175 ? 12.356 -4.716 -17.326 1.00 92.31 175 ILE A CA 1
ATOM 1359 C C . ILE A 1 175 ? 13.640 -4.099 -17.912 1.00 92.31 175 ILE A C 1
ATOM 1361 O O . ILE A 1 175 ? 13.569 -3.259 -18.813 1.00 92.31 175 ILE A O 1
ATOM 1365 N N . PHE A 1 176 ? 14.818 -4.524 -17.447 1.00 91.19 176 PHE A N 1
ATOM 1366 C CA . PHE A 1 176 ? 16.112 -4.013 -17.913 1.00 91.19 176 PHE A CA 1
ATOM 1367 C C . PHE A 1 176 ? 16.646 -4.734 -19.157 1.00 91.19 176 PHE A C 1
ATOM 1369 O O . PHE A 1 176 ? 17.549 -4.223 -19.815 1.00 91.19 176 PHE A O 1
ATOM 1376 N N . SER A 1 177 ? 16.095 -5.901 -19.494 1.00 85.88 177 SER A N 1
ATOM 1377 C CA . SER A 1 177 ? 16.529 -6.725 -20.632 1.00 85.88 177 SER A CA 1
ATOM 1378 C C . SER A 1 177 ? 15.679 -6.525 -21.893 1.00 85.88 177 SER A C 1
ATOM 1380 O O . SER A 1 177 ? 15.945 -7.151 -22.919 1.00 85.88 177 SER A O 1
ATOM 1382 N N . GLN A 1 178 ? 14.648 -5.675 -21.840 1.00 80.25 178 GLN A N 1
ATOM 1383 C CA . GLN A 1 178 ? 13.744 -5.448 -22.967 1.00 80.25 178 GLN A CA 1
ATOM 1384 C C . GLN A 1 178 ? 14.423 -4.689 -24.113 1.00 80.25 178 GLN A C 1
ATOM 1386 O O . GLN A 1 178 ? 15.154 -3.721 -23.914 1.00 80.25 178 GLN A O 1
ATOM 1391 N N . THR A 1 179 ? 14.130 -5.116 -25.344 1.00 69.31 179 THR A N 1
ATOM 1392 C CA . THR A 1 179 ? 14.673 -4.535 -26.584 1.00 69.31 179 THR A CA 1
ATOM 1393 C C . THR A 1 179 ? 14.175 -3.107 -26.822 1.00 69.31 179 THR A C 1
ATOM 1395 O O . THR A 1 179 ? 14.875 -2.291 -27.419 1.00 69.31 179 THR A O 1
ATOM 1398 N N . HIS A 1 180 ? 12.971 -2.790 -26.338 1.00 74.19 180 HIS A N 1
ATOM 1399 C CA . HIS A 1 180 ? 12.436 -1.434 -26.314 1.00 74.19 180 HIS A CA 1
ATOM 1400 C C . HIS A 1 180 ? 12.756 -0.768 -24.978 1.00 74.19 180 HIS A C 1
ATOM 1402 O O . HIS A 1 180 ? 12.576 -1.358 -23.915 1.00 74.19 180 HIS A O 1
ATOM 1408 N N . LYS A 1 181 ? 13.211 0.488 -25.034 1.00 78.25 181 LYS A N 1
ATOM 1409 C CA . LYS A 1 181 ? 13.559 1.261 -23.842 1.00 78.25 181 LYS A CA 1
ATOM 1410 C C . LYS A 1 181 ? 12.303 1.496 -22.999 1.00 78.25 181 LYS A C 1
ATOM 1412 O O . LYS A 1 181 ? 11.449 2.298 -23.371 1.00 78.25 181 LYS A O 1
ATOM 1417 N N . SER A 1 182 ? 12.208 0.796 -21.870 1.00 83.94 182 SER A N 1
ATOM 1418 C CA . SER A 1 182 ? 11.187 1.057 -20.856 1.00 83.94 182 SER A CA 1
ATOM 1419 C C . SER A 1 182 ? 11.272 2.510 -20.371 1.00 83.94 182 SER A C 1
ATOM 1421 O O . SER A 1 182 ? 12.337 3.135 -20.401 1.00 83.94 182 SER A O 1
ATOM 1423 N N . ARG A 1 183 ? 10.142 3.054 -19.910 1.00 92.12 183 ARG A N 1
ATOM 1424 C CA . ARG A 1 183 ? 10.089 4.383 -19.292 1.00 92.12 183 ARG A CA 1
ATOM 1425 C C . ARG A 1 183 ? 11.014 4.442 -18.076 1.00 92.12 183 ARG A C 1
ATOM 1427 O O . ARG A 1 183 ? 11.170 3.446 -17.364 1.00 92.12 183 ARG A O 1
ATOM 1434 N N . PHE A 1 184 ? 11.591 5.619 -17.837 1.00 93.69 184 PHE A N 1
ATOM 1435 C CA . PHE A 1 184 ? 12.485 5.849 -16.702 1.00 93.69 184 PHE A CA 1
ATOM 1436 C C . PHE A 1 184 ? 11.793 5.511 -15.378 1.00 93.69 184 PHE A C 1
ATOM 1438 O O . PHE A 1 184 ? 12.376 4.836 -14.541 1.00 93.69 184 PHE A O 1
ATOM 1445 N N . GLU A 1 185 ? 10.533 5.918 -15.221 1.00 96.56 185 GLU A N 1
ATOM 1446 C CA . GLU A 1 185 ? 9.730 5.692 -14.021 1.00 96.56 185 GLU A CA 1
ATOM 1447 C C . GLU A 1 185 ? 9.613 4.196 -13.699 1.00 96.56 185 GLU A C 1
ATOM 1449 O O . GLU A 1 185 ? 9.860 3.790 -12.567 1.00 96.56 185 GLU A O 1
ATOM 1454 N N . THR A 1 186 ? 9.333 3.369 -14.710 1.00 95.31 186 THR A N 1
ATOM 1455 C CA . THR A 1 186 ? 9.237 1.910 -14.576 1.00 95.31 186 THR A CA 1
ATOM 1456 C C . THR A 1 186 ? 10.576 1.278 -14.199 1.00 95.31 186 THR A C 1
ATOM 1458 O O . THR A 1 186 ? 10.625 0.439 -13.304 1.00 95.31 186 THR A O 1
ATOM 1461 N N . GLN A 1 187 ? 11.671 1.683 -14.855 1.00 95.50 187 GLN A N 1
ATOM 1462 C CA . GLN A 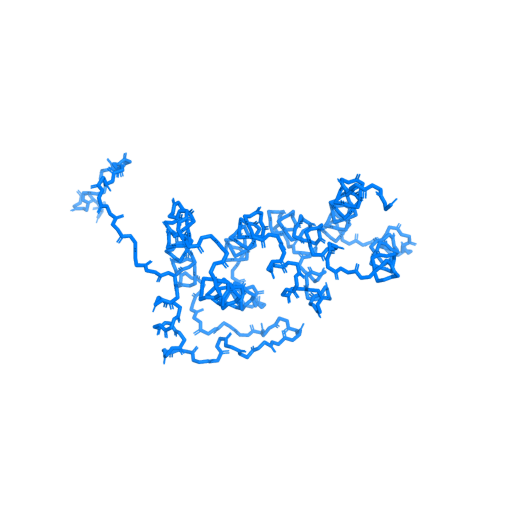1 187 ? 13.015 1.181 -14.537 1.00 95.50 187 GLN A CA 1
ATOM 1463 C C . GLN A 1 187 ? 13.420 1.559 -13.113 1.00 95.50 187 GLN A C 1
ATOM 1465 O O . GLN A 1 187 ? 13.949 0.739 -12.367 1.00 95.50 187 GLN A O 1
ATOM 1470 N N . HIS A 1 188 ? 13.132 2.801 -12.735 1.00 96.50 188 HIS A N 1
ATOM 1471 C CA . HIS A 1 188 ? 13.413 3.325 -11.419 1.00 96.50 188 HIS A CA 1
ATOM 1472 C C . HIS A 1 188 ? 12.660 2.551 -10.325 1.00 96.50 188 HIS A C 1
ATOM 1474 O O . HIS A 1 188 ? 13.275 2.042 -9.391 1.00 96.50 188 HIS A O 1
ATOM 1480 N N . GLY A 1 189 ? 11.333 2.426 -10.447 1.00 97.81 189 GLY A N 1
ATOM 1481 C CA . GLY A 1 189 ? 10.525 1.704 -9.463 1.00 97.81 189 GLY A CA 1
ATOM 1482 C C . GLY A 1 189 ? 10.923 0.233 -9.337 1.00 97.81 189 GLY A C 1
ATOM 1483 O O . GLY A 1 189 ? 11.009 -0.280 -8.223 1.00 97.81 189 GLY A O 1
ATOM 1484 N N . ALA A 1 190 ? 11.243 -0.425 -10.456 1.00 97.38 190 ALA A N 1
ATOM 1485 C CA . ALA A 1 190 ? 11.732 -1.801 -10.450 1.00 97.38 190 ALA A CA 1
ATOM 1486 C C . ALA A 1 190 ? 13.066 -1.946 -9.705 1.00 97.38 190 ALA A C 1
ATOM 1488 O O . ALA A 1 190 ? 13.209 -2.851 -8.885 1.00 97.38 190 ALA A O 1
ATOM 1489 N N . LEU A 1 191 ? 14.018 -1.036 -9.944 1.00 97.31 191 LEU A N 1
ATOM 1490 C CA . LEU A 1 191 ? 15.316 -1.052 -9.270 1.00 97.31 191 LEU A CA 1
ATOM 1491 C C . LEU A 1 191 ? 15.165 -0.887 -7.752 1.00 97.31 191 LEU A C 1
ATOM 1493 O O . LEU A 1 191 ? 15.759 -1.653 -6.993 1.00 97.31 191 LEU A O 1
ATOM 1497 N N . CYS A 1 192 ? 14.340 0.067 -7.308 1.00 97.81 192 CYS A N 1
ATOM 1498 C CA . CYS A 1 192 ? 14.043 0.244 -5.887 1.00 97.81 192 CYS A CA 1
ATOM 1499 C C . CYS A 1 192 ? 13.407 -1.006 -5.280 1.00 97.81 192 CYS A C 1
ATOM 1501 O O . CYS A 1 192 ? 13.849 -1.459 -4.227 1.00 97.81 192 CYS A O 1
ATOM 150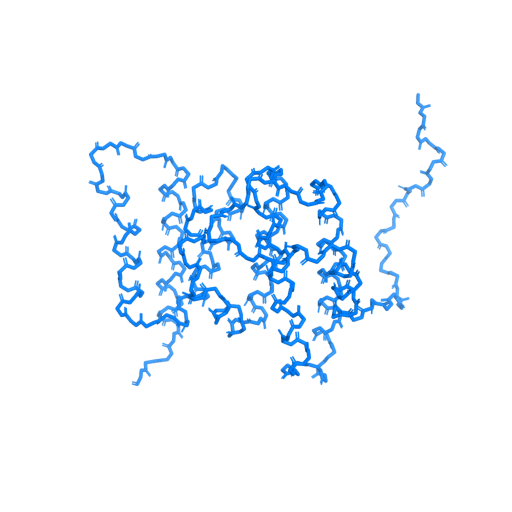3 N N . ALA A 1 193 ? 12.400 -1.584 -5.943 1.00 98.31 193 ALA A N 1
ATOM 1504 C CA . ALA A 1 193 ? 11.700 -2.756 -5.428 1.00 98.31 193 ALA A CA 1
ATOM 1505 C C . ALA A 1 193 ? 12.652 -3.952 -5.270 1.00 98.31 193 ALA A C 1
ATOM 1507 O O . ALA A 1 193 ? 12.653 -4.586 -4.219 1.00 98.31 193 ALA A O 1
ATOM 1508 N N . ILE A 1 194 ? 13.523 -4.208 -6.255 1.00 97.94 194 ILE A N 1
ATOM 1509 C CA . ILE A 1 194 ? 14.571 -5.239 -6.151 1.00 97.94 194 ILE A CA 1
ATOM 1510 C C . ILE A 1 194 ? 15.457 -4.985 -4.924 1.00 97.94 194 ILE A C 1
ATOM 1512 O O . ILE A 1 194 ? 15.726 -5.916 -4.164 1.00 97.94 194 ILE A O 1
ATOM 1516 N N . GLY A 1 195 ? 15.885 -3.737 -4.710 1.00 97.56 195 GLY A N 1
ATOM 1517 C CA . GLY A 1 195 ? 16.706 -3.351 -3.562 1.00 97.56 195 GLY A CA 1
ATOM 1518 C C . GLY A 1 195 ? 16.038 -3.662 -2.220 1.00 97.56 195 GLY A C 1
ATOM 1519 O O . GLY A 1 195 ? 16.643 -4.327 -1.381 1.00 97.56 195 GLY A O 1
ATOM 1520 N N . TYR A 1 196 ? 14.784 -3.245 -2.034 1.00 97.81 196 TYR A N 1
ATOM 1521 C CA . TYR A 1 196 ? 14.049 -3.473 -0.785 1.00 97.81 196 TYR A CA 1
ATOM 1522 C C . TYR A 1 196 ? 13.692 -4.943 -0.550 1.00 97.81 196 TYR A C 1
ATOM 1524 O O . TYR A 1 196 ? 13.842 -5.419 0.571 1.00 97.81 196 TYR A O 1
ATOM 1532 N N . ILE A 1 197 ? 13.284 -5.684 -1.587 1.00 96.88 197 ILE A N 1
ATOM 1533 C CA . ILE A 1 197 ? 13.021 -7.131 -1.484 1.00 96.88 197 ILE A CA 1
ATOM 1534 C C . ILE A 1 197 ? 14.301 -7.877 -1.090 1.00 96.88 197 ILE A C 1
ATOM 1536 O O . ILE A 1 197 ? 14.283 -8.745 -0.221 1.00 96.88 197 ILE A O 1
ATOM 1540 N N . THR A 1 198 ? 15.434 -7.516 -1.699 1.00 94.62 198 THR A N 1
ATOM 1541 C CA . THR A 1 198 ? 16.731 -8.124 -1.370 1.00 94.62 198 THR A CA 1
ATOM 1542 C C . THR A 1 198 ? 17.146 -7.794 0.063 1.00 94.62 198 THR A C 1
ATOM 1544 O O . THR A 1 198 ? 17.609 -8.676 0.781 1.00 94.62 198 THR A O 1
ATOM 1547 N N . ALA A 1 199 ? 16.969 -6.542 0.496 1.00 93.56 199 ALA A N 1
ATOM 1548 C CA . ALA A 1 199 ? 17.281 -6.119 1.858 1.00 93.56 199 ALA A CA 1
ATOM 1549 C C . ALA A 1 199 ? 16.431 -6.863 2.896 1.00 93.56 199 ALA A C 1
ATOM 1551 O O . ALA A 1 199 ? 16.984 -7.373 3.870 1.00 93.56 199 ALA A O 1
ATOM 1552 N N . ASP A 1 200 ? 15.120 -6.979 2.664 1.00 90.88 200 ASP A N 1
ATOM 1553 C CA . ASP A 1 200 ? 14.223 -7.745 3.529 1.00 90.88 200 ASP A CA 1
ATOM 1554 C C . ASP A 1 200 ? 14.682 -9.206 3.622 1.00 90.88 200 ASP A C 1
ATOM 1556 O O . ASP A 1 200 ? 14.936 -9.694 4.722 1.00 90.88 200 ASP A O 1
ATOM 1560 N N . TYR A 1 201 ? 14.922 -9.866 2.484 1.00 87.88 201 TYR A N 1
ATOM 1561 C CA . TYR A 1 201 ? 15.386 -11.255 2.446 1.00 87.88 201 TYR A CA 1
ATOM 1562 C C . TYR A 1 201 ?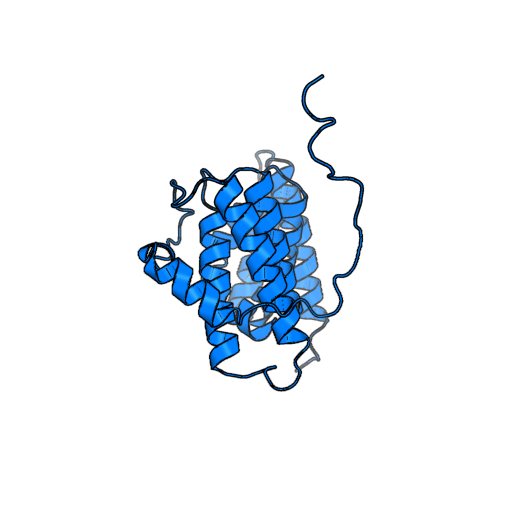 16.699 -11.471 3.215 1.00 87.88 201 TYR A C 1
ATOM 1564 O O . TYR A 1 201 ? 16.813 -12.425 3.981 1.00 87.88 201 TYR A O 1
ATOM 1572 N N . LEU A 1 202 ? 17.680 -10.579 3.043 1.00 89.00 202 LEU A N 1
ATOM 1573 C CA . LEU A 1 202 ? 18.980 -10.660 3.719 1.00 89.00 202 LEU A CA 1
ATOM 1574 C C . LEU A 1 202 ? 18.912 -10.330 5.216 1.00 89.00 202 LEU A C 1
ATOM 1576 O O . LEU A 1 202 ? 19.782 -10.758 5.970 1.00 89.00 202 LEU A O 1
ATOM 1580 N N . SER A 1 203 ? 17.917 -9.553 5.646 1.00 86.44 203 SER A N 1
ATOM 1581 C CA . SER A 1 203 ? 17.743 -9.181 7.054 1.00 86.44 203 SER A CA 1
ATOM 1582 C C . SER A 1 203 ? 17.152 -10.303 7.911 1.00 86.44 203 SER A C 1
ATOM 1584 O O . SER A 1 203 ? 17.273 -10.272 9.137 1.00 86.44 203 SER A O 1
ATOM 1586 N N . ARG A 1 204 ? 16.533 -11.312 7.286 1.00 78.75 204 ARG A N 1
ATOM 1587 C CA . ARG A 1 204 ? 15.962 -12.453 8.004 1.00 78.75 204 ARG A CA 1
ATOM 1588 C C . ARG A 1 204 ? 17.083 -13.339 8.533 1.00 78.75 204 ARG A C 1
ATOM 1590 O O . ARG A 1 204 ? 18.042 -13.641 7.825 1.00 78.75 204 ARG A O 1
ATOM 1597 N N . ALA A 1 205 ? 16.955 -13.766 9.790 1.00 60.09 205 ALA A N 1
ATOM 1598 C CA . ALA A 1 205 ? 17.873 -14.743 10.358 1.00 60.09 205 ALA A CA 1
ATOM 1599 C C . ALA A 1 205 ? 17.884 -16.004 9.471 1.00 60.09 205 ALA A C 1
ATOM 1601 O O . ALA A 1 205 ? 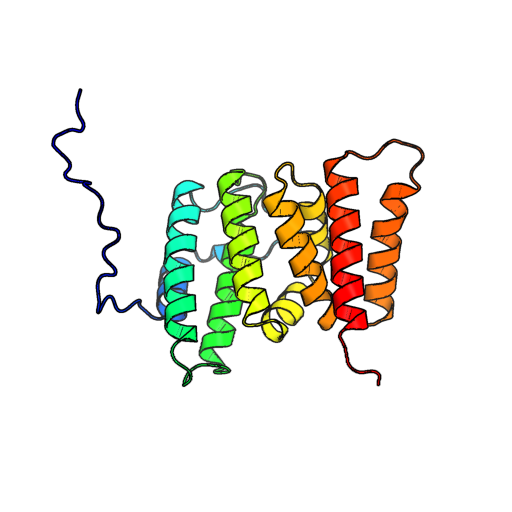16.814 -16.413 9.006 1.00 60.09 205 ALA A O 1
ATOM 1602 N N . PRO A 1 206 ? 19.060 -16.601 9.201 1.00 59.41 206 PRO A N 1
ATOM 1603 C CA . PRO A 1 206 ? 19.118 -17.828 8.423 1.00 59.41 206 PRO A CA 1
ATOM 1604 C C . PRO A 1 206 ? 18.278 -18.920 9.110 1.00 59.41 206 PRO A C 1
ATOM 1606 O O . PRO A 1 206 ? 18.220 -18.936 10.344 1.00 59.41 206 PRO A O 1
ATOM 1609 N N . PRO A 1 207 ? 17.611 -19.787 8.326 1.00 54.06 207 PRO A N 1
ATOM 1610 C CA . PRO A 1 207 ? 16.843 -20.907 8.860 1.00 54.06 207 PRO A CA 1
ATOM 1611 C C . PRO A 1 207 ? 17.708 -21.883 9.667 1.00 54.06 207 PRO A C 1
ATOM 1613 O O . PRO A 1 207 ? 18.918 -22.012 9.360 1.00 54.06 207 PRO A O 1
#

Sequence (207 aa):
MALEGLGLLKSENQIDGLKYPKLGMMLDYILRQQPKLLESTEIRDQNLLFPSNTYIAMIKFLMKCFESELENKSLEGSSEFMSSVNTFCLLLEHSMSFEGSVELHVTSAKALLIVGSHMPEVVASHYALKVSWLKQLLSHVDWDTRESIACLLGIVSSALPLPATSDLISELTLIFSQTHKSRFETQHGALCAIGYITADYLSRAPP

Mean predicted aligned error: 7.39 Å

Nearest PDB structures (foldseek):
  5xbk-assembly3_B  TM=5.847E-01  e=8.350E-01  Homo sapiens
  5xah-assembly1_A  TM=4.717E-01  e=1.006E+00  Homo sapiens
  5xah-assembly2_B  TM=4.066E-01  e=2.226E+00  Homo sapiens
  6xu2-assembly1_A  TM=4.530E-01  e=5.405E+00  Homo sapiens

Radius of gyration: 18.78 Å; Cα contacts (8 Å, |Δi|>4): 233; chains: 1; bounding box: 40×63×52 Å

Solvent-accessible surface area (backbone atoms only — not comparable to full-atom values): 11512 Å² total; per-residue (Å²): 140,90,60,90,84,62,85,77,68,84,70,96,60,81,64,85,82,75,76,66,61,59,44,47,62,54,49,53,54,50,37,72,77,43,62,68,57,73,65,83,60,82,56,68,45,63,66,64,96,57,58,50,70,56,50,47,54,49,50,58,52,45,49,49,14,45,53,58,46,61,74,38,70,90,46,70,87,36,71,68,53,55,51,30,51,55,53,48,50,40,49,38,53,54,45,51,13,65,65,38,43,72,68,27,30,35,54,29,29,47,50,51,32,55,51,30,74,77,38,38,70,63,43,7,58,68,38,49,87,39,51,72,47,54,56,62,44,20,47,36,90,50,64,67,30,10,52,26,45,13,47,40,47,11,46,22,47,72,56,40,56,70,70,60,46,52,51,50,49,51,59,45,53,48,61,77,72,48,94,62,86,64,56,68,45,41,55,50,16,32,53,47,24,50,51,29,33,50,50,44,62,69,69,50,78,80,132

Secondary structure (DSSP, 8-state):
---TTS---------TT--PPPHHHHHHHHHHH-GGGG---SS--SS-SS-HHHHHHHHHHHHHHHHHHHS-TTSTT-HHHHHHHHHHHHHHHHHTSTT--HHHHHHHHHHHHHHHHH-HHHHHHHHTT-HHHHHHHTT-SSHHHHHHHHHHHHHHGGGS-HHHHHHHHHHHHHTTT-SS---HHHHHHHHHHHHHHHHHHHHSPP-

Foldseek 3Di:
DPCPPPPPPDDPPPPPPPQQDALLVLLVVVCVVPVCLPVDDLAQAQDAPDPQVVLLVSLVSSLVNLVNVLVVPVCVPPPSNLVSLLSLLSSLSNCCHNPHDPVSLLSSLQSLLVSCVSVLPSLLVSCLVNVVVLLVQLLPPDPSNLLSSLLSLLSNLVVYDPVVLVVLLVVLVVQVVDPDPDDPSSVRSS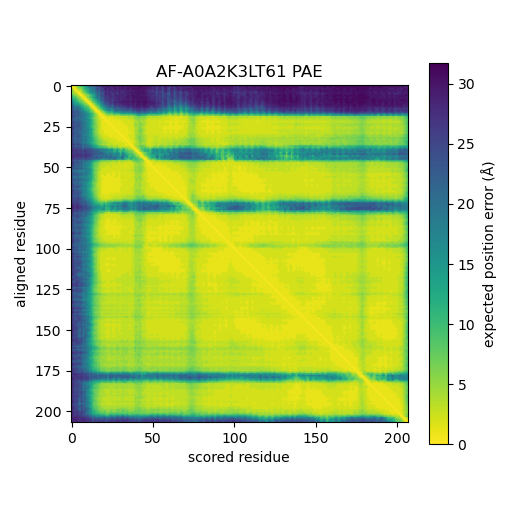VSNNVSVVVSVVPDDDD